Protein AF-A0A6L2R5M8-F1 (afdb_monomer_lite)

Radius of gyration: 36.38 Å; chains: 1; bounding box: 89×60×98 Å

pLDDT: mean 78.26, std 19.09, range [29.98, 96.25]

Organism: NCBI:txid2696086

Foldseek 3Di:
DVVVLVVLVVVCVVPVLDPSLQVNLVVCVVVVVLVVSLVSLVSNCVNVVPPVVSLVVSLVSCVVVVVVVVSVVSVVVVVVVCLVPLVVLQVVLVVCVVVVPDPVSSVVSNVSSCCSVPVPDDPVVVVVVVVVVVVVVVVVVVVVVVVVPPPDDDDDDDDDDDDDDDDDDPPCPPPQDLVNLVVCVVVVVLVVSLVSLVVVLVPDPDPVVNVVSVVVNVVSVVVVVPDDPDDDDDDDDDDDDDPPVVVVVVVVVVVVVVVVVVVVVD

Sequence (266 aa):
MTEKIEWYKEVLELEPNSKIFFPLARLLSEVQRIDEALDILEQGLERHPEFLEARLFFIELLYKTERRTVCTAQIAKLSKMFAAYAGFWQAWGASLNIAGDAPDTAFALRFLSAWFTNSTISIHDVLDRGLASLLDEKQAQNSQQSVVKHSDMPPFAEPMSNPTESEPVEEQFSLRTRSMADVLAEQGDIQGALDIYHELLAGASNFGESEDLQHRITTLSVLLANAPAADLSESLTAQPESSSGKDKLISMLEALAERVEARAQS

Secondary structure (DSSP, 8-state):
-HHHHHHHHHHHHH-TT-TTHHHHHHHHHHTT-HHHHHHHHHHHHHH-TT-HHHHHHHHHHHHHTT-HHHHHHHHHHHHHHHHHTHHHHHHHHHHHHHHTS-HHHHHHHHHHHHHHH-TT--HHHHHHHHHHHHHHHHHHHHHHHHHTT----------------------------HHHHHHHHHTT-HHHHHHHHHHHHHT--SHHHHHHHHHHHHHHHHHHHTS-----------------HHHHHHHHHHHHHHHHHHHH--

Structure (mmCIF, N/CA/C/O backbone):
data_AF-A0A6L2R5M8-F1
#
_entry.id   AF-A0A6L2R5M8-F1
#
loop_
_atom_site.group_PDB
_atom_site.id
_atom_site.type_symbol
_atom_site.label_atom_id
_atom_site.label_alt_id
_atom_site.label_comp_id
_atom_site.label_asym_id
_atom_site.label_entity_id
_atom_site.label_seq_id
_atom_site.pdbx_PDB_ins_code
_atom_site.Cartn_x
_atom_site.Cartn_y
_atom_site.Cartn_z
_atom_site.occupancy
_atom_site.B_iso_or_equiv
_atom_site.auth_seq_id
_atom_site.auth_comp_id
_atom_site.auth_asym_id
_atom_site.auth_atom_id
_atom_site.pdbx_PDB_model_num
ATOM 1 N N . MET A 1 1 ? -8.244 10.880 30.576 1.00 67.44 1 MET A N 1
ATOM 2 C CA . MET A 1 1 ? -8.082 10.014 29.381 1.00 67.44 1 MET A CA 1
ATOM 3 C C . MET A 1 1 ? -9.219 9.007 29.276 1.00 67.44 1 MET A C 1
ATOM 5 O O . MET A 1 1 ? -9.801 8.900 28.210 1.00 67.44 1 MET A O 1
ATOM 9 N N . THR A 1 2 ? -9.596 8.351 30.373 1.00 79.00 2 THR A N 1
ATOM 10 C CA . THR A 1 2 ? -10.729 7.413 30.453 1.00 79.00 2 THR A CA 1
ATOM 11 C C . THR A 1 2 ? -12.089 8.036 30.124 1.00 79.00 2 THR A C 1
ATOM 13 O O . THR A 1 2 ? -12.809 7.472 29.316 1.00 79.00 2 THR A O 1
ATOM 16 N N . GLU A 1 3 ? -12.405 9.234 30.628 1.00 84.25 3 GLU A N 1
ATOM 17 C CA . GLU A 1 3 ? -13.673 9.924 30.298 1.00 84.25 3 GLU A CA 1
ATOM 18 C C . GLU A 1 3 ? -13.849 10.178 28.793 1.00 84.25 3 GLU A C 1
ATOM 20 O O . GLU A 1 3 ? -14.947 10.060 28.264 1.00 84.25 3 GLU A O 1
ATOM 25 N N . LYS A 1 4 ? -12.755 10.475 28.074 1.00 89.25 4 LYS A N 1
ATOM 26 C CA . LYS A 1 4 ? -12.797 10.654 26.616 1.00 89.25 4 LYS A CA 1
ATOM 27 C C . LYS A 1 4 ? -13.072 9.338 25.891 1.00 89.25 4 LYS A C 1
ATOM 29 O O . LYS A 1 4 ? -13.764 9.352 24.885 1.00 89.25 4 LYS A O 1
ATOM 34 N N . ILE A 1 5 ? -12.523 8.225 26.384 1.00 89.56 5 ILE A N 1
ATOM 35 C CA . ILE A 1 5 ? -12.755 6.892 25.811 1.00 89.56 5 ILE A CA 1
ATOM 36 C C . ILE A 1 5 ? -14.228 6.514 25.960 1.00 89.56 5 ILE A C 1
ATOM 38 O O . ILE A 1 5 ? -14.831 6.102 24.977 1.00 89.56 5 ILE A O 1
ATOM 42 N N . GLU A 1 6 ? -14.807 6.701 27.147 1.00 90.31 6 GLU A N 1
ATOM 43 C CA . GLU A 1 6 ? -16.226 6.402 27.383 1.00 90.31 6 GLU A CA 1
ATOM 44 C C . GLU A 1 6 ? -17.138 7.306 26.548 1.00 90.31 6 GLU A C 1
ATOM 46 O O . GLU A 1 6 ? -18.018 6.801 25.861 1.00 90.31 6 GLU A O 1
ATOM 51 N N . TRP A 1 7 ? -16.848 8.610 26.472 1.00 91.44 7 TRP A N 1
ATOM 52 C CA . TRP A 1 7 ? -17.583 9.517 25.585 1.00 91.44 7 TRP A CA 1
ATOM 53 C C . TRP A 1 7 ? -17.549 9.053 24.122 1.00 91.44 7 TRP A C 1
ATOM 55 O O . TRP A 1 7 ? -18.576 9.002 23.454 1.00 91.44 7 TRP A O 1
ATOM 65 N N . TYR A 1 8 ? -16.375 8.668 23.614 1.00 90.44 8 TYR A N 1
ATOM 66 C CA . TYR A 1 8 ? -16.253 8.163 22.248 1.00 90.44 8 TYR A CA 1
ATOM 67 C C . TYR A 1 8 ? -16.968 6.822 22.036 1.00 90.44 8 TYR A C 1
ATOM 69 O O . TYR A 1 8 ? -17.482 6.597 20.942 1.00 90.44 8 TYR A O 1
ATOM 77 N N . LYS A 1 9 ? -17.007 5.942 23.046 1.00 89.50 9 LYS A N 1
ATOM 78 C CA . LYS A 1 9 ? -17.767 4.685 22.993 1.00 89.50 9 LYS A CA 1
ATOM 79 C C . LYS A 1 9 ? -19.266 4.960 22.909 1.00 89.50 9 LYS A C 1
ATOM 81 O O . LYS A 1 9 ? -19.898 4.467 21.983 1.00 89.50 9 LYS A O 1
ATOM 86 N N . GLU A 1 10 ? -19.801 5.812 23.783 1.00 90.44 10 GLU A N 1
ATOM 87 C CA . GLU A 1 10 ? -21.214 6.216 23.754 1.00 90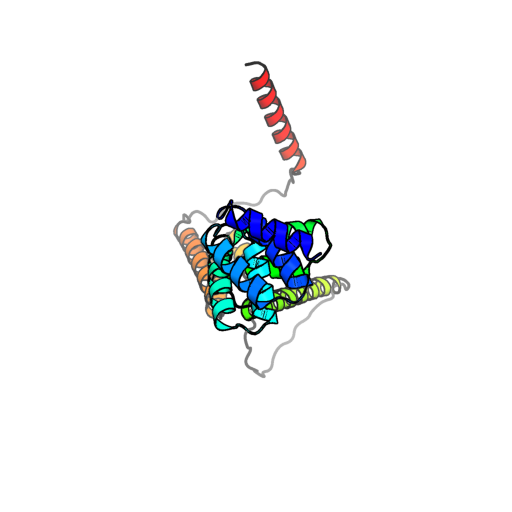.44 10 GLU A CA 1
ATOM 88 C C . GLU A 1 10 ? -21.591 6.851 22.410 1.00 90.44 10 GLU A C 1
ATOM 90 O O . GLU A 1 10 ? -22.606 6.507 21.807 1.00 90.44 10 GLU A O 1
ATOM 95 N N . VAL A 1 11 ? -20.747 7.744 21.887 1.00 89.88 11 VAL A N 1
ATOM 96 C CA . VAL A 1 11 ? -20.997 8.371 20.584 1.00 89.88 11 VAL A CA 1
ATOM 97 C C . VAL A 1 11 ? -20.959 7.346 19.450 1.00 89.88 11 VAL A C 1
ATOM 99 O O . VAL A 1 11 ? -21.765 7.438 18.529 1.00 89.88 11 VAL A O 1
ATO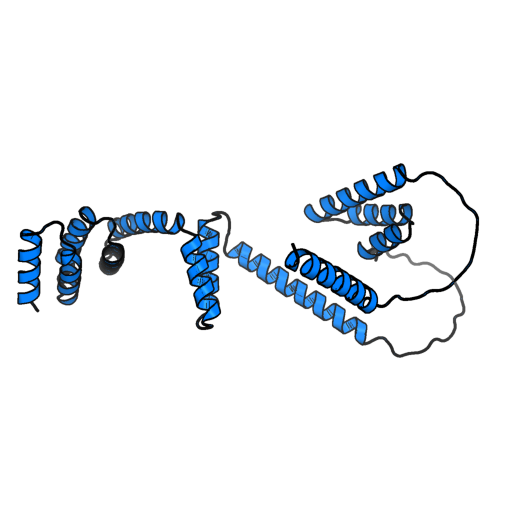M 102 N N . LEU A 1 12 ? -20.067 6.356 19.503 1.00 89.81 12 LEU A N 1
ATOM 103 C CA . LEU A 1 12 ? -20.009 5.299 18.492 1.00 89.81 12 LEU A CA 1
ATOM 104 C C . LEU A 1 12 ? -21.209 4.339 18.578 1.00 89.81 12 LEU A C 1
ATOM 106 O O . LEU A 1 12 ? -21.635 3.809 17.553 1.00 89.81 12 LEU A O 1
ATOM 110 N N . GLU A 1 13 ? -21.768 4.128 19.772 1.00 88.31 13 GLU A N 1
ATOM 111 C CA . GLU A 1 13 ? -23.019 3.383 19.958 1.00 88.31 13 GLU A CA 1
ATOM 112 C C . GLU A 1 13 ? -24.221 4.134 19.371 1.00 88.31 13 GLU A C 1
ATOM 114 O O . GLU A 1 13 ? -25.076 3.522 18.726 1.00 88.31 13 GLU A O 1
ATOM 119 N N . LEU A 1 14 ? -24.266 5.458 19.547 1.00 89.00 14 LEU A N 1
ATOM 120 C CA . LEU A 1 14 ? -25.306 6.316 18.973 1.00 89.00 14 LEU A CA 1
ATOM 121 C C . LEU A 1 14 ? -25.166 6.460 17.452 1.00 89.00 14 LEU A C 1
ATOM 123 O O . LEU A 1 14 ? -26.166 6.440 16.733 1.00 89.00 14 LEU A O 1
ATOM 127 N N . GLU A 1 15 ? -23.934 6.572 16.952 1.00 89.44 15 GLU A N 1
ATOM 128 C CA . GLU A 1 15 ? -23.620 6.720 15.530 1.00 89.44 15 GLU A CA 1
ATOM 129 C C . GLU A 1 15 ? -22.623 5.651 15.040 1.00 89.44 15 GLU A C 1
ATOM 131 O O . GLU A 1 15 ? -21.433 5.923 14.842 1.00 89.44 15 GLU A O 1
ATOM 136 N N . PRO A 1 16 ? -23.114 4.435 14.733 1.00 84.12 16 PRO A N 1
ATOM 137 C CA . PRO A 1 16 ? -22.290 3.309 14.291 1.00 84.12 16 PRO A CA 1
ATOM 138 C C . PRO A 1 16 ? -21.468 3.574 13.018 1.00 84.12 16 PRO A C 1
ATOM 140 O O . PRO A 1 16 ? -20.401 2.989 12.837 1.00 84.12 16 PRO A O 1
ATOM 143 N N . ASN A 1 17 ? -21.958 4.444 12.133 1.00 86.25 17 ASN A N 1
ATOM 144 C CA . ASN A 1 17 ? -21.331 4.790 10.850 1.00 86.25 17 ASN A CA 1
ATOM 145 C C . ASN A 1 17 ? -20.448 6.046 10.945 1.00 86.25 17 ASN A C 1
ATOM 147 O O . ASN A 1 17 ? -20.215 6.731 9.947 1.00 86.25 17 ASN A O 1
ATOM 151 N N . SER A 1 18 ? -20.028 6.416 12.153 1.00 89.31 18 SER A N 1
ATOM 152 C CA . SER A 1 18 ? -19.152 7.558 12.361 1.00 89.31 18 SER A CA 1
ATOM 153 C C . SER A 1 18 ? -17.683 7.142 12.312 1.00 89.31 18 SER A C 1
ATOM 155 O O . SER A 1 18 ? -17.282 6.110 12.849 1.00 89.31 18 SER A O 1
ATOM 157 N N . LYS A 1 19 ? -16.827 8.004 11.748 1.00 91.44 19 LYS A N 1
ATOM 158 C CA . LYS A 1 19 ? -15.360 7.808 11.685 1.00 91.44 19 LYS A CA 1
ATOM 159 C C . LYS A 1 19 ? -14.659 7.957 13.044 1.00 91.44 19 LYS A C 1
ATOM 161 O O . LYS A 1 19 ? -13.435 7.879 13.132 1.00 91.44 19 LYS A O 1
ATOM 166 N N . ILE A 1 20 ? -15.439 8.157 14.104 1.00 92.00 20 ILE A N 1
ATOM 167 C CA . ILE A 1 20 ? -15.005 8.332 15.492 1.00 92.00 20 ILE A CA 1
ATOM 168 C C . ILE A 1 20 ? -14.329 7.073 16.066 1.00 92.00 20 ILE A C 1
ATOM 170 O O . ILE A 1 20 ? -13.508 7.181 16.980 1.00 92.00 20 ILE A O 1
ATOM 174 N N . PHE A 1 21 ? -14.574 5.898 15.475 1.00 94.00 21 PHE A N 1
ATOM 175 C CA . PHE A 1 21 ? -13.895 4.658 15.858 1.00 94.00 21 PHE A CA 1
ATOM 176 C C . PHE A 1 21 ? -12.360 4.766 15.777 1.00 94.00 21 PHE A C 1
ATOM 178 O O . PHE A 1 21 ? -11.661 4.153 16.581 1.00 94.00 21 PHE A O 1
ATOM 185 N N . PHE A 1 22 ? -11.814 5.563 14.848 1.00 95.31 22 PHE A N 1
ATOM 186 C CA . PHE A 1 22 ? -10.366 5.691 14.675 1.00 95.31 22 PHE A CA 1
ATOM 187 C C . PHE A 1 22 ? -9.695 6.496 15.807 1.00 95.31 22 PHE A C 1
ATOM 189 O O . PHE A 1 22 ? -8.769 5.970 16.431 1.00 95.31 22 PHE A O 1
ATOM 196 N N . PRO A 1 23 ? -10.160 7.716 16.159 1.00 94.00 23 PRO A N 1
ATOM 197 C CA . PRO A 1 23 ? -9.715 8.400 17.374 1.00 94.00 23 PRO A CA 1
ATOM 198 C C . PRO A 1 23 ? -9.866 7.555 18.647 1.00 94.00 23 PRO A C 1
ATOM 200 O O . PRO A 1 23 ? -8.961 7.548 19.484 1.00 94.00 23 PRO A O 1
ATOM 203 N N . LEU A 1 24 ? -10.972 6.813 18.777 1.00 93.12 24 LEU A N 1
ATOM 204 C CA . LEU A 1 24 ? -11.202 5.902 19.900 1.00 93.12 24 LEU A CA 1
ATOM 205 C C . LEU A 1 24 ? -10.141 4.794 19.957 1.00 93.12 24 LEU A C 1
ATOM 207 O O . LEU A 1 24 ? -9.534 4.578 21.004 1.00 93.12 24 LEU A O 1
ATOM 211 N N . ALA A 1 25 ? -9.869 4.132 18.833 1.00 94.75 25 ALA A N 1
ATOM 212 C CA . ALA A 1 25 ? -8.864 3.078 18.754 1.00 94.75 25 ALA A CA 1
ATOM 213 C C . ALA A 1 25 ? -7.448 3.580 19.071 1.00 94.75 25 ALA A C 1
ATOM 215 O O . ALA A 1 25 ? -6.688 2.885 19.746 1.00 94.75 25 ALA A O 1
ATOM 216 N N . ARG A 1 26 ? -7.095 4.803 18.648 1.00 94.81 26 ARG A N 1
ATOM 217 C CA . ARG A 1 26 ? -5.810 5.427 19.014 1.00 94.81 26 ARG A CA 1
ATOM 218 C C . ARG A 1 26 ? -5.689 5.620 20.524 1.00 94.81 26 ARG A C 1
ATOM 220 O O . ARG A 1 26 ? -4.682 5.222 21.102 1.00 94.81 26 ARG A O 1
ATOM 227 N N . LEU A 1 27 ? -6.729 6.151 21.166 1.00 94.12 27 LEU A N 1
ATOM 228 C CA . LEU A 1 27 ? -6.755 6.317 22.623 1.00 94.12 27 LEU A CA 1
ATOM 229 C C . LEU A 1 27 ? -6.699 4.974 23.362 1.00 94.12 27 LEU A C 1
ATOM 231 O O . LEU A 1 27 ? -5.979 4.847 24.350 1.00 94.12 27 LEU A O 1
ATOM 235 N N . LEU A 1 28 ? -7.422 3.956 22.886 1.00 93.12 28 LEU A N 1
ATOM 236 C CA . LEU A 1 28 ? -7.366 2.608 23.461 1.00 93.12 28 LEU A CA 1
ATOM 237 C C . LEU A 1 28 ? -5.960 2.001 23.337 1.00 93.12 28 LEU A C 1
ATOM 239 O O . LEU A 1 28 ? -5.462 1.416 24.301 1.00 93.12 28 LEU A O 1
ATOM 243 N N . SER A 1 29 ? -5.289 2.211 22.200 1.00 92.44 29 SER A N 1
ATOM 244 C CA . SER A 1 29 ? -3.904 1.780 21.994 1.00 92.44 29 SER A CA 1
ATOM 245 C C . SER A 1 29 ? -2.920 2.487 22.932 1.00 92.44 29 SER A C 1
ATOM 247 O O . SER A 1 29 ? -2.000 1.840 23.429 1.00 92.44 29 SER A O 1
ATOM 249 N N . GLU A 1 30 ? -3.096 3.785 23.195 1.00 92.75 30 GLU A N 1
ATOM 250 C CA . GLU A 1 30 ? -2.260 4.544 24.143 1.00 92.75 30 GLU A CA 1
ATOM 251 C C . GLU A 1 30 ? -2.403 4.024 25.580 1.00 92.75 30 GLU A C 1
ATOM 253 O O . GLU A 1 30 ? -1.425 3.959 26.324 1.00 92.75 30 GLU A O 1
ATOM 258 N N . VAL A 1 31 ? -3.608 3.589 25.957 1.00 94.00 31 VAL A N 1
ATOM 259 C CA . VAL A 1 31 ? -3.909 2.998 27.275 1.00 94.00 31 VAL A CA 1
ATOM 260 C C . VAL A 1 31 ? -3.543 1.499 27.333 1.00 94.00 31 VAL A C 1
ATOM 262 O O . VAL A 1 31 ? -3.848 0.818 28.306 1.00 94.00 31 VAL A O 1
ATOM 265 N N . GLN A 1 32 ? -2.870 0.967 26.307 1.00 90.25 32 GLN A N 1
ATOM 266 C CA . GLN A 1 32 ? -2.513 -0.453 26.157 1.00 90.25 32 GLN A CA 1
ATOM 267 C C . GLN A 1 32 ? -3.702 -1.433 26.158 1.00 90.25 32 GLN A C 1
ATOM 269 O O . GLN A 1 32 ? -3.522 -2.638 26.335 1.00 90.25 32 GLN A O 1
ATOM 274 N N . ARG A 1 33 ? -4.922 -0.958 25.885 1.00 93.50 33 ARG A N 1
ATOM 275 C CA . ARG A 1 33 ? -6.111 -1.805 25.679 1.00 93.50 33 ARG A CA 1
ATOM 276 C C . ARG A 1 33 ? -6.159 -2.269 24.224 1.00 93.50 33 ARG A C 1
ATOM 278 O O . ARG A 1 33 ? -7.019 -1.854 23.452 1.00 93.50 33 ARG A O 1
ATOM 285 N N . ILE A 1 34 ? -5.172 -3.078 23.840 1.00 93.62 34 ILE A N 1
ATOM 286 C CA . ILE A 1 34 ? -4.897 -3.371 22.430 1.00 93.62 34 ILE A CA 1
ATOM 287 C C . ILE A 1 34 ? -5.985 -4.229 21.781 1.00 93.62 34 ILE A C 1
ATOM 289 O O . ILE A 1 34 ? -6.409 -3.907 20.676 1.00 93.62 34 ILE A O 1
ATOM 293 N N . ASP A 1 35 ? -6.465 -5.277 22.454 1.00 93.44 35 ASP A N 1
ATOM 294 C CA . ASP A 1 35 ? -7.505 -6.147 21.890 1.00 93.44 35 ASP A CA 1
ATOM 295 C C . ASP A 1 35 ? -8.808 -5.369 21.629 1.00 93.44 35 ASP A C 1
ATOM 297 O O . ASP A 1 35 ? -9.359 -5.443 20.538 1.00 93.44 35 ASP A O 1
ATOM 301 N N . GLU A 1 36 ? -9.227 -4.502 22.558 1.00 94.12 36 GLU A N 1
ATOM 302 C CA . GLU A 1 36 ? -10.390 -3.628 22.337 1.00 94.12 36 GLU A CA 1
ATOM 303 C C . GLU A 1 36 ? -10.173 -2.644 21.182 1.00 94.12 36 GLU A C 1
ATOM 305 O O . GLU A 1 36 ? -11.095 -2.369 20.417 1.00 94.12 36 GLU A O 1
ATOM 310 N N . ALA A 1 37 ? -8.963 -2.095 21.041 1.00 95.19 37 ALA A N 1
ATOM 311 C CA . ALA A 1 37 ? -8.645 -1.222 19.917 1.00 95.19 37 ALA A CA 1
ATOM 312 C C . ALA A 1 37 ? -8.755 -1.971 18.579 1.00 95.19 37 ALA A C 1
ATOM 314 O O . ALA A 1 37 ? -9.262 -1.405 17.610 1.00 95.19 37 ALA A O 1
ATOM 315 N N . LEU A 1 38 ? -8.307 -3.231 18.529 1.00 95.06 38 LEU A N 1
ATOM 316 C CA . LEU A 1 38 ? -8.417 -4.084 17.347 1.00 95.06 38 LEU A CA 1
ATOM 317 C C . LEU A 1 38 ? -9.880 -4.379 17.000 1.00 95.06 38 LEU A C 1
ATOM 319 O O . LEU A 1 38 ? -10.248 -4.203 15.841 1.00 95.06 38 LEU A O 1
ATOM 323 N N . ASP A 1 39 ? -10.710 -4.731 17.984 1.00 94.50 39 ASP A N 1
ATOM 324 C CA . ASP A 1 39 ? -12.135 -5.020 17.768 1.00 94.50 39 ASP A CA 1
ATOM 325 C C . ASP A 1 39 ? -12.885 -3.790 17.226 1.00 94.50 39 ASP A C 1
ATOM 327 O O . ASP A 1 39 ? -13.651 -3.880 16.264 1.00 94.50 39 ASP A O 1
ATOM 331 N N . ILE A 1 40 ? -12.625 -2.609 17.802 1.00 94.44 40 ILE A N 1
ATOM 332 C CA . ILE A 1 40 ? -13.218 -1.343 17.346 1.00 94.44 40 ILE A CA 1
ATOM 333 C C . ILE A 1 40 ? -12.751 -0.986 15.928 1.00 94.44 40 ILE A C 1
ATOM 335 O O . ILE A 1 40 ? -13.551 -0.514 15.116 1.00 94.44 40 ILE A O 1
ATOM 339 N N . LEU A 1 41 ? -11.471 -1.206 15.608 1.00 94.81 41 LEU A N 1
ATOM 340 C CA . LEU A 1 41 ? -10.939 -0.971 14.262 1.00 94.81 41 LEU A CA 1
ATOM 341 C C . LEU A 1 41 ? -11.533 -1.932 13.240 1.00 94.81 41 LEU A C 1
ATOM 343 O O . LEU A 1 41 ? -11.859 -1.493 12.140 1.00 94.81 41 LEU A O 1
ATOM 347 N N . GLU A 1 42 ? -11.684 -3.209 13.584 1.00 94.38 42 GLU A N 1
ATOM 348 C CA . GLU A 1 42 ? -12.279 -4.206 12.699 1.00 94.38 42 GLU A CA 1
ATOM 349 C C . GLU A 1 42 ? -13.721 -3.824 12.350 1.00 94.38 42 GLU A C 1
ATOM 351 O O . GLU A 1 42 ? -14.030 -3.630 11.172 1.00 94.38 42 GLU A O 1
ATOM 356 N N . GLN A 1 43 ? -14.561 -3.570 13.358 1.00 93.06 43 GLN A N 1
ATOM 357 C CA . GLN A 1 43 ? -15.956 -3.155 13.157 1.00 93.06 43 GLN A CA 1
ATOM 358 C C . GLN A 1 43 ? -16.072 -1.818 12.408 1.00 93.06 43 GLN A C 1
ATOM 360 O O . GLN A 1 43 ? -16.922 -1.647 11.530 1.00 93.06 43 GLN A O 1
ATOM 365 N N . GLY A 1 44 ? -15.212 -0.851 12.733 1.00 93.75 44 GLY A N 1
ATOM 366 C CA . GLY A 1 44 ? -15.191 0.442 12.055 1.00 93.75 44 GLY A CA 1
ATOM 367 C C . GLY A 1 44 ? -14.786 0.334 10.584 1.00 93.75 44 GLY A C 1
ATOM 368 O O . GLY A 1 44 ? -15.379 0.993 9.730 1.00 93.75 44 GLY A O 1
ATOM 369 N N . LEU A 1 45 ? -13.821 -0.532 10.263 1.00 93.56 45 LEU A N 1
ATOM 370 C CA . LEU A 1 45 ? -13.351 -0.772 8.894 1.00 93.56 45 LEU A CA 1
ATOM 371 C C . LEU A 1 45 ? -14.304 -1.639 8.063 1.00 93.56 45 LEU A C 1
ATOM 373 O O . LEU A 1 45 ? -14.245 -1.566 6.833 1.00 93.56 45 LEU A O 1
ATOM 377 N N . GLU A 1 46 ? -15.172 -2.435 8.691 1.00 92.56 46 GLU A N 1
ATOM 378 C CA . GLU A 1 46 ? -16.289 -3.097 8.003 1.00 92.56 46 GLU A CA 1
ATOM 379 C C . GLU A 1 46 ? -17.302 -2.078 7.472 1.00 92.56 46 GLU A C 1
ATOM 381 O O . GLU A 1 46 ? -17.794 -2.220 6.352 1.00 92.56 46 GLU A O 1
ATOM 386 N N . ARG A 1 47 ? -17.573 -1.021 8.247 1.00 92.12 47 ARG A N 1
ATOM 387 C CA . ARG A 1 47 ? -18.500 0.060 7.870 1.00 92.12 47 ARG A CA 1
ATOM 388 C C . ARG A 1 47 ? -17.852 1.105 6.963 1.00 92.12 47 ARG A C 1
ATOM 390 O O . ARG A 1 47 ? -18.522 1.640 6.083 1.00 92.12 47 ARG A O 1
ATOM 397 N N . HIS A 1 48 ? -16.556 1.362 7.149 1.00 91.81 48 HIS A N 1
ATOM 398 C CA . HIS A 1 48 ? -15.766 2.335 6.385 1.00 91.81 48 HIS A CA 1
ATOM 399 C C . HIS A 1 48 ? -14.555 1.686 5.703 1.00 91.81 48 HIS A C 1
ATOM 401 O O . HIS A 1 48 ? -13.401 1.948 6.076 1.00 91.81 48 HIS A O 1
ATOM 407 N N . PRO A 1 49 ? -14.772 0.842 4.680 1.00 90.06 49 PRO A N 1
ATOM 408 C CA . PRO A 1 49 ? -13.687 0.161 3.988 1.00 90.06 49 PRO A CA 1
ATOM 409 C C . PRO A 1 49 ? -12.757 1.116 3.223 1.00 90.06 49 PRO A C 1
ATOM 411 O O . PRO A 1 49 ? -11.643 0.720 2.877 1.00 90.06 49 PRO A O 1
ATOM 414 N N . GLU A 1 50 ? -13.164 2.353 2.960 1.00 90.50 50 GLU A N 1
ATOM 415 C CA . GLU A 1 50 ? -12.366 3.392 2.308 1.00 90.50 50 GLU A CA 1
ATOM 416 C C . GLU A 1 50 ? -11.399 4.123 3.254 1.00 90.50 50 GLU A C 1
ATOM 418 O O . GLU A 1 50 ? -10.522 4.854 2.789 1.00 90.50 50 GLU A O 1
ATOM 423 N N . PHE A 1 51 ? -11.522 3.942 4.575 1.00 94.31 51 PHE A N 1
ATOM 424 C CA . PHE A 1 51 ? -10.716 4.685 5.544 1.00 94.31 51 PHE A CA 1
ATOM 425 C C . PHE A 1 51 ? -9.279 4.138 5.633 1.00 94.31 51 PHE A C 1
ATOM 427 O O . PHE A 1 51 ? -8.936 3.320 6.489 1.00 94.31 51 PHE A O 1
ATOM 434 N N . LEU A 1 52 ? -8.420 4.613 4.726 1.00 92.44 52 LEU A N 1
ATOM 435 C CA . LEU A 1 52 ? -7.052 4.120 4.558 1.00 92.44 52 LEU A CA 1
ATOM 436 C C . LEU A 1 52 ? -6.174 4.313 5.801 1.00 92.44 52 LEU A C 1
ATOM 438 O O . LEU A 1 52 ? -5.484 3.377 6.192 1.00 92.44 52 LEU A O 1
ATOM 442 N N . GLU A 1 53 ? -6.216 5.488 6.435 1.00 94.50 53 GLU A N 1
ATOM 443 C CA . GLU A 1 53 ? -5.409 5.782 7.630 1.00 94.50 53 GLU A CA 1
ATOM 444 C C . GLU A 1 53 ? -5.728 4.811 8.778 1.00 94.50 53 GLU A C 1
ATOM 446 O O . GLU A 1 53 ? -4.823 4.208 9.354 1.00 94.50 53 GLU A O 1
ATOM 451 N N . ALA A 1 54 ? -7.017 4.568 9.034 1.00 95.38 54 ALA A N 1
ATOM 452 C CA . ALA A 1 54 ? -7.456 3.596 10.029 1.00 95.38 54 ALA A CA 1
ATOM 453 C C . ALA A 1 54 ? -7.008 2.168 9.680 1.00 95.38 54 ALA A C 1
ATOM 455 O O . ALA A 1 54 ? -6.598 1.418 10.565 1.00 95.38 54 ALA A O 1
ATOM 456 N N . ARG A 1 55 ? -7.020 1.791 8.393 1.00 95.44 55 ARG A N 1
ATOM 457 C CA . ARG A 1 55 ? -6.533 0.473 7.954 1.00 95.44 55 ARG A CA 1
ATOM 458 C C . ARG A 1 55 ? -5.024 0.318 8.135 1.00 95.44 55 ARG A C 1
ATOM 460 O O . ARG A 1 55 ? -4.585 -0.750 8.556 1.00 95.44 55 ARG A O 1
ATOM 467 N N . LEU A 1 56 ? -4.235 1.347 7.825 1.00 95.88 56 LEU A N 1
ATOM 468 C CA . LEU A 1 56 ? -2.784 1.329 8.040 1.00 95.88 56 LEU A CA 1
ATOM 469 C C . LEU A 1 56 ? -2.458 1.180 9.529 1.00 95.88 56 LEU A C 1
ATOM 471 O O . LEU A 1 56 ? -1.651 0.327 9.893 1.00 95.88 56 LEU A O 1
ATOM 475 N N . PHE A 1 57 ? -3.156 1.929 10.384 1.00 96.19 57 PHE A N 1
ATOM 476 C CA . PHE A 1 57 ? -3.015 1.807 11.833 1.00 96.19 57 PHE A CA 1
ATOM 477 C C . PHE A 1 57 ? -3.426 0.419 12.351 1.00 96.19 57 PHE A C 1
ATOM 479 O O . PHE A 1 57 ? -2.729 -0.167 13.176 1.00 96.19 57 PHE A O 1
ATOM 486 N N . PHE A 1 58 ? -4.513 -0.155 11.824 1.00 96.25 58 PHE A N 1
ATOM 487 C CA . PHE A 1 58 ? -4.935 -1.517 12.159 1.00 96.25 58 PHE A CA 1
ATOM 488 C C . PHE A 1 58 ? -3.864 -2.559 11.808 1.00 96.25 58 PHE A C 1
ATOM 490 O O . PHE A 1 58 ? -3.551 -3.419 12.627 1.00 96.25 58 PHE A O 1
ATOM 497 N N . ILE A 1 59 ? -3.243 -2.453 10.629 1.00 95.69 59 ILE A N 1
ATOM 498 C CA . ILE A 1 59 ? -2.138 -3.336 10.219 1.00 95.69 59 ILE A CA 1
ATOM 499 C C . ILE A 1 59 ? -0.928 -3.179 11.144 1.00 95.69 59 ILE A C 1
ATOM 501 O O . ILE A 1 59 ? -0.348 -4.184 11.557 1.00 95.69 59 ILE A O 1
ATOM 505 N N . GLU A 1 60 ? -0.561 -1.946 11.498 1.00 95.38 60 GLU A N 1
ATOM 506 C CA . GLU A 1 60 ? 0.542 -1.679 12.427 1.00 95.38 60 GLU A CA 1
ATOM 507 C C . GLU A 1 60 ? 0.303 -2.357 13.785 1.00 95.38 60 GLU A C 1
ATOM 509 O O . GLU A 1 60 ? 1.197 -3.009 14.334 1.00 95.38 60 GLU A O 1
ATOM 514 N N . LEU A 1 61 ? -0.924 -2.257 14.302 1.00 95.19 61 LEU A N 1
ATOM 515 C CA . LEU A 1 61 ? -1.306 -2.849 15.579 1.00 95.19 61 LEU A CA 1
ATOM 516 C C . LEU A 1 61 ? -1.323 -4.384 15.525 1.00 95.19 61 LEU A C 1
ATOM 518 O O . LEU A 1 61 ? -0.806 -5.044 16.430 1.00 95.19 61 LEU A O 1
ATOM 522 N N . LEU A 1 62 ? -1.846 -4.963 14.440 1.00 95.12 62 LEU A N 1
ATOM 523 C CA . LEU A 1 62 ? -1.830 -6.411 14.200 1.00 95.12 62 LEU A CA 1
ATOM 524 C C . LEU A 1 62 ? -0.406 -6.966 14.069 1.00 95.12 62 LEU A C 1
ATOM 526 O O . LEU A 1 62 ? -0.129 -8.072 14.532 1.00 95.12 62 LEU A O 1
ATOM 530 N N . TYR A 1 63 ? 0.502 -6.212 13.444 1.00 94.81 63 TYR A N 1
ATOM 531 C CA . TYR A 1 63 ? 1.907 -6.597 13.326 1.00 94.81 63 TYR A CA 1
ATOM 532 C C . TYR A 1 63 ? 2.599 -6.605 14.695 1.00 94.81 63 TYR A C 1
ATOM 534 O O . TYR A 1 63 ? 3.242 -7.592 15.049 1.00 94.81 63 TYR A O 1
ATOM 542 N N . LYS A 1 64 ? 2.401 -5.549 15.497 1.00 93.00 64 LYS A N 1
ATOM 543 C CA . LYS A 1 64 ? 2.956 -5.435 16.858 1.00 93.00 64 LYS A CA 1
ATOM 544 C C . LYS A 1 64 ? 2.444 -6.513 17.818 1.00 93.00 64 LYS A C 1
ATOM 546 O O . LYS A 1 64 ? 3.173 -6.916 18.715 1.00 93.00 64 LYS A O 1
ATOM 551 N N . THR A 1 65 ? 1.210 -6.977 17.631 1.00 93.19 65 THR A N 1
ATOM 552 C CA . THR A 1 65 ? 0.576 -8.034 18.445 1.00 93.19 65 THR A CA 1
ATOM 553 C C . THR A 1 65 ? 0.768 -9.445 17.887 1.00 93.19 65 THR A C 1
ATOM 555 O O . THR A 1 65 ? 0.170 -10.394 18.388 1.00 93.19 65 THR A O 1
ATOM 558 N N . GLU A 1 66 ? 1.578 -9.598 16.836 1.00 92.56 66 GLU A N 1
ATOM 559 C CA . GLU A 1 66 ? 1.869 -10.872 16.168 1.00 92.56 66 GLU A CA 1
ATOM 560 C C . GLU A 1 66 ? 0.635 -11.626 15.628 1.00 92.56 66 GLU A C 1
ATOM 562 O O . GLU A 1 66 ? 0.684 -12.834 15.369 1.00 92.56 66 GLU A O 1
ATOM 567 N N . ARG A 1 67 ? -0.474 -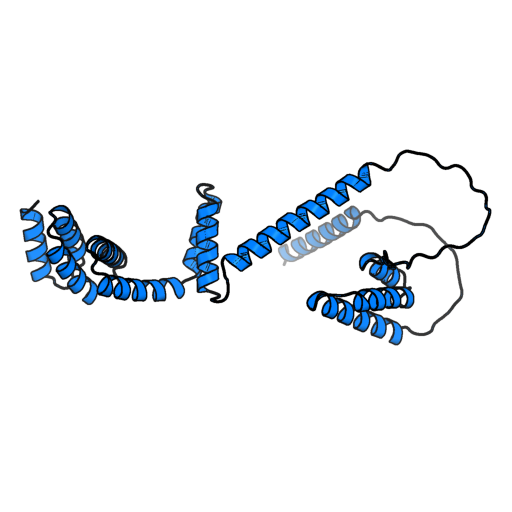10.926 15.351 1.00 92.69 67 ARG A N 1
ATOM 568 C CA . ARG A 1 67 ? -1.687 -11.493 14.728 1.00 92.69 67 ARG A CA 1
ATOM 569 C C . ARG A 1 67 ? -1.492 -11.667 13.212 1.00 92.69 67 ARG A C 1
ATOM 571 O O . ARG A 1 67 ? -2.155 -11.036 12.386 1.00 92.69 67 ARG A O 1
ATOM 578 N N . ARG A 1 68 ? -0.544 -12.536 12.834 1.00 93.31 68 ARG A N 1
ATOM 579 C CA . ARG A 1 68 ? -0.005 -12.681 11.464 1.00 93.31 68 ARG A CA 1
ATOM 580 C C . ARG A 1 68 ? -1.059 -12.978 10.399 1.00 93.31 68 ARG A C 1
ATOM 582 O O . ARG A 1 68 ? -0.971 -12.438 9.300 1.00 93.31 68 ARG A O 1
ATOM 589 N N . THR A 1 69 ? -2.041 -13.824 10.699 1.00 92.31 69 THR A N 1
ATOM 590 C CA . THR A 1 69 ? -3.060 -14.257 9.727 1.00 92.31 69 THR A CA 1
ATOM 591 C C . THR A 1 69 ? -3.941 -13.091 9.283 1.00 92.31 69 THR A C 1
ATOM 593 O O . THR A 1 69 ? -4.039 -12.804 8.089 1.00 92.31 69 THR A O 1
ATOM 596 N N . VAL A 1 70 ? -4.511 -12.366 10.247 1.00 92.81 70 VAL A N 1
ATOM 597 C CA . VAL A 1 70 ? -5.353 -11.188 10.001 1.00 92.81 70 VAL A CA 1
ATOM 598 C C . VAL A 1 70 ? -4.527 -10.067 9.372 1.00 92.81 70 VAL A C 1
ATOM 600 O O . VAL A 1 70 ? -4.963 -9.462 8.393 1.00 92.81 70 VAL A O 1
ATOM 603 N N . CYS A 1 71 ? -3.301 -9.845 9.860 1.00 94.00 71 CYS A N 1
ATOM 604 C CA . CYS A 1 71 ? -2.376 -8.861 9.296 1.00 94.00 71 CYS A CA 1
ATOM 605 C C . CYS A 1 71 ? -2.129 -9.112 7.801 1.00 94.00 71 CYS A C 1
ATOM 607 O O . CYS A 1 71 ? -2.319 -8.221 6.974 1.00 94.00 71 CYS A O 1
ATOM 609 N N . THR A 1 72 ? -1.813 -10.357 7.435 1.00 95.19 72 THR A N 1
ATOM 610 C CA . THR A 1 72 ? -1.567 -10.752 6.039 1.00 95.19 72 THR A CA 1
ATOM 611 C C . THR A 1 72 ? -2.800 -10.524 5.164 1.00 95.19 72 THR A C 1
ATOM 613 O O . THR A 1 72 ? -2.679 -10.014 4.051 1.00 95.19 72 THR A O 1
ATOM 616 N N . ALA A 1 73 ? -3.999 -10.833 5.666 1.00 93.25 73 ALA A N 1
ATOM 617 C CA . ALA A 1 73 ? -5.242 -10.598 4.934 1.00 93.25 73 ALA A CA 1
ATOM 618 C C . ALA A 1 73 ? -5.502 -9.101 4.679 1.00 93.25 73 ALA A C 1
ATOM 620 O O . ALA A 1 73 ? -5.928 -8.722 3.585 1.00 93.25 73 ALA A O 1
ATOM 621 N N . GLN A 1 74 ? -5.228 -8.236 5.661 1.00 92.94 74 GLN A N 1
ATOM 622 C CA . GLN A 1 74 ? -5.377 -6.785 5.500 1.00 92.94 74 GLN A CA 1
ATOM 623 C C . GLN A 1 74 ? -4.310 -6.201 4.561 1.00 92.94 74 GLN A C 1
ATOM 625 O O . GLN A 1 74 ? -4.638 -5.381 3.698 1.00 92.94 74 GLN A O 1
ATOM 630 N N . ILE A 1 75 ? -3.063 -6.676 4.653 1.00 94.50 75 ILE A N 1
ATOM 631 C CA . ILE A 1 75 ? -1.978 -6.302 3.733 1.00 94.50 75 ILE A CA 1
ATOM 632 C C . ILE A 1 75 ? -2.321 -6.708 2.300 1.00 94.50 75 ILE A C 1
ATOM 634 O O . ILE A 1 75 ? -2.136 -5.902 1.395 1.00 94.50 75 ILE A O 1
ATOM 638 N N . ALA A 1 76 ? -2.870 -7.902 2.068 1.00 9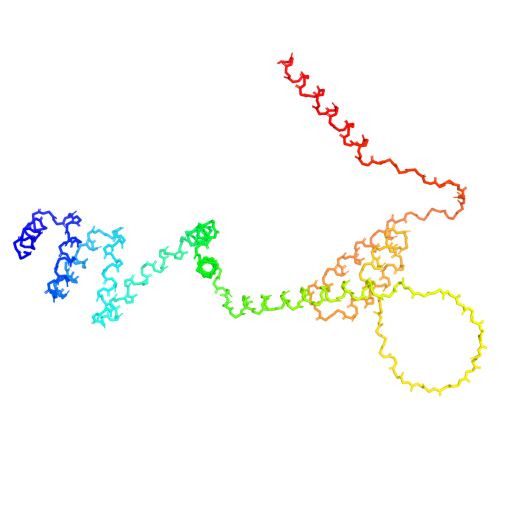3.62 76 ALA A N 1
ATOM 639 C CA . ALA A 1 76 ? -3.233 -8.358 0.725 1.00 93.62 76 ALA A CA 1
ATOM 640 C C . ALA A 1 76 ? -4.258 -7.430 0.045 1.00 93.62 76 ALA A C 1
ATOM 642 O O . ALA A 1 76 ? -4.129 -7.122 -1.143 1.00 93.62 76 ALA A O 1
ATOM 643 N N . LYS A 1 77 ? -5.243 -6.922 0.803 1.00 91.06 77 LYS A N 1
ATOM 644 C CA . LYS A 1 77 ? -6.220 -5.938 0.301 1.00 91.06 77 LYS A CA 1
ATOM 645 C C . LYS A 1 77 ? -5.533 -4.642 -0.140 1.00 91.06 77 LYS A C 1
ATOM 647 O O . LYS A 1 77 ? -5.815 -4.143 -1.229 1.00 91.06 77 LYS A O 1
ATOM 652 N N . LEU A 1 78 ? -4.623 -4.114 0.683 1.00 91.75 78 LEU A N 1
ATOM 653 C CA . LEU A 1 78 ? -3.869 -2.901 0.354 1.00 91.75 78 LEU A CA 1
ATOM 654 C C . LEU A 1 78 ? -2.876 -3.117 -0.782 1.00 91.75 78 LEU A C 1
ATOM 656 O O . LEU A 1 78 ? -2.791 -2.279 -1.667 1.00 91.75 78 LEU A O 1
ATOM 660 N N . SER A 1 79 ? -2.167 -4.243 -0.793 1.00 91.44 79 SER A N 1
ATOM 661 C CA . SER A 1 79 ? -1.208 -4.600 -1.837 1.00 91.44 79 SER A CA 1
ATOM 662 C C . SER A 1 79 ? -1.882 -4.634 -3.206 1.00 91.44 79 SER A C 1
ATOM 664 O O . SER A 1 79 ? -1.379 -4.021 -4.143 1.00 91.44 79 SER A O 1
ATOM 666 N N . LYS A 1 80 ? -3.077 -5.235 -3.308 1.00 91.12 80 LYS A N 1
ATOM 667 C CA . LYS A 1 80 ? -3.873 -5.214 -4.543 1.00 91.12 80 LYS A CA 1
ATOM 668 C C . LYS A 1 80 ? -4.237 -3.791 -4.978 1.00 91.12 80 LYS A C 1
ATOM 670 O O . LYS A 1 80 ? -4.156 -3.479 -6.162 1.00 91.12 80 LYS A O 1
ATOM 675 N N . MET A 1 81 ? -4.642 -2.938 -4.036 1.00 91.56 81 MET A N 1
ATOM 676 C CA . MET A 1 81 ? -4.980 -1.541 -4.322 1.00 91.56 81 MET A CA 1
ATOM 677 C C . MET A 1 81 ? -3.746 -0.752 -4.780 1.00 91.56 81 MET A C 1
ATOM 679 O O . MET A 1 81 ? -3.778 -0.134 -5.837 1.00 91.56 81 MET A O 1
ATOM 683 N N . PHE A 1 82 ? -2.631 -0.840 -4.057 1.00 91.06 82 PHE A N 1
ATOM 684 C CA . PHE A 1 82 ? -1.390 -0.153 -4.414 1.00 91.06 82 PHE A CA 1
ATOM 685 C C . PHE A 1 82 ? -0.785 -0.639 -5.733 1.00 91.06 82 PHE A C 1
ATOM 687 O O . PHE A 1 82 ? -0.219 0.175 -6.461 1.00 91.06 82 PHE A O 1
ATOM 694 N N . ALA A 1 83 ? -0.941 -1.924 -6.065 1.00 90.69 83 ALA A N 1
ATOM 695 C CA . ALA A 1 83 ? -0.531 -2.468 -7.355 1.00 90.69 83 ALA A CA 1
ATOM 696 C C . ALA A 1 83 ? -1.354 -1.892 -8.515 1.00 90.69 83 ALA A C 1
ATOM 698 O O . ALA A 1 83 ? -0.800 -1.555 -9.558 1.00 90.69 83 ALA A O 1
ATOM 699 N N . ALA A 1 84 ? -2.667 -1.723 -8.325 1.00 91.94 84 ALA A N 1
ATOM 700 C CA . ALA A 1 84 ? -3.548 -1.141 -9.339 1.00 91.94 84 ALA A CA 1
ATOM 701 C C . ALA A 1 84 ? -3.226 0.335 -9.640 1.00 91.94 84 ALA A C 1
ATOM 703 O O . ALA A 1 84 ? -3.508 0.818 -10.734 1.00 91.94 84 ALA A O 1
ATOM 704 N N . TYR A 1 85 ? -2.612 1.042 -8.689 1.00 92.62 85 TYR A N 1
ATOM 705 C CA . TYR A 1 85 ? -2.239 2.451 -8.812 1.00 92.62 85 TYR A CA 1
ATOM 706 C C . TYR A 1 85 ? -0.717 2.642 -8.843 1.00 92.62 85 TYR A C 1
ATOM 708 O O . TYR A 1 85 ? -0.172 3.494 -8.141 1.00 92.62 85 TYR A O 1
ATOM 716 N N . ALA A 1 86 ? -0.016 1.886 -9.695 1.00 90.69 86 ALA A N 1
ATOM 717 C CA . ALA A 1 86 ? 1.445 1.935 -9.811 1.00 90.69 86 ALA A CA 1
ATOM 718 C C . ALA A 1 86 ? 2.015 3.352 -10.058 1.00 90.69 86 ALA A C 1
ATOM 720 O O . ALA A 1 86 ? 3.096 3.680 -9.563 1.00 90.69 86 ALA A O 1
ATOM 721 N N . GLY A 1 87 ? 1.277 4.214 -10.769 1.00 93.31 87 GLY A N 1
ATOM 722 C CA . GLY A 1 87 ? 1.683 5.593 -11.067 1.00 93.31 87 GLY A CA 1
ATOM 723 C C . GLY A 1 87 ? 1.846 6.493 -9.835 1.00 93.31 87 GLY A C 1
ATOM 724 O O . GLY A 1 87 ? 2.648 7.425 -9.871 1.00 93.31 87 GLY A O 1
ATOM 725 N N . PHE A 1 88 ? 1.163 6.191 -8.722 1.00 94.44 88 PHE A N 1
ATOM 726 C CA . PHE A 1 88 ? 1.349 6.909 -7.453 1.00 94.44 88 PHE A CA 1
ATOM 727 C C . PHE A 1 88 ? 2.809 6.839 -6.980 1.00 94.44 88 PHE A C 1
ATOM 729 O O . PHE A 1 88 ? 3.402 7.856 -6.624 1.00 94.44 88 PHE A O 1
ATOM 736 N N . TRP A 1 89 ? 3.411 5.650 -7.046 1.00 94.69 89 TRP A N 1
ATOM 737 C CA . TRP A 1 89 ? 4.788 5.415 -6.613 1.00 94.69 89 TRP A CA 1
ATOM 738 C C . TRP A 1 89 ? 5.805 6.159 -7.483 1.00 94.69 89 TRP A C 1
ATOM 740 O O . TRP A 1 89 ? 6.772 6.719 -6.969 1.00 94.69 89 TRP A O 1
ATOM 750 N N . GLN A 1 90 ? 5.555 6.235 -8.793 1.00 92.38 90 GLN A N 1
ATOM 751 C CA . GLN A 1 90 ? 6.388 7.011 -9.710 1.00 92.38 90 GLN A CA 1
ATOM 752 C C . GLN A 1 90 ? 6.297 8.513 -9.422 1.00 92.38 90 GLN A C 1
ATOM 754 O O . GLN A 1 90 ? 7.328 9.184 -9.376 1.00 92.38 90 GLN A O 1
ATOM 759 N N . ALA A 1 91 ? 5.087 9.038 -9.204 1.00 93.75 91 ALA A N 1
ATOM 760 C CA . ALA A 1 91 ? 4.885 10.447 -8.876 1.00 93.75 91 ALA A CA 1
ATOM 761 C C . ALA A 1 91 ? 5.581 10.820 -7.560 1.00 93.75 91 ALA A C 1
ATOM 763 O O . ALA A 1 91 ? 6.297 11.818 -7.505 1.00 93.75 91 ALA A O 1
ATOM 764 N N . TRP A 1 92 ? 5.445 9.981 -6.529 1.00 94.25 92 TRP A N 1
ATOM 765 C CA . TRP A 1 92 ? 6.104 10.204 -5.245 1.00 94.25 92 TRP A CA 1
ATOM 766 C C . TRP A 1 92 ? 7.635 10.174 -5.371 1.00 94.25 92 TRP A C 1
ATOM 768 O O . TRP A 1 92 ? 8.311 11.089 -4.898 1.00 94.25 92 TRP A O 1
ATOM 778 N N . GLY A 1 93 ? 8.189 9.184 -6.078 1.00 92.69 93 GLY A N 1
ATOM 779 C CA . GLY A 1 93 ? 9.627 9.134 -6.353 1.00 92.69 93 GLY A CA 1
ATOM 780 C C . GLY A 1 93 ? 10.129 10.372 -7.108 1.00 92.69 93 GLY A C 1
ATOM 781 O O . GLY A 1 93 ? 11.157 10.942 -6.747 1.00 92.69 93 GLY A O 1
ATOM 782 N N . ALA A 1 94 ? 9.379 10.849 -8.105 1.00 90.94 94 ALA A N 1
ATOM 783 C CA . ALA A 1 94 ? 9.718 12.072 -8.833 1.00 90.94 94 ALA A CA 1
ATOM 784 C C . ALA A 1 94 ? 9.718 13.315 -7.926 1.00 90.94 94 ALA A C 1
ATOM 786 O O . ALA A 1 94 ? 10.626 14.140 -8.028 1.00 90.94 94 ALA A O 1
ATOM 787 N N . SER A 1 95 ? 8.758 13.434 -7.002 1.00 91.12 95 SER A N 1
ATOM 788 C CA . SER A 1 95 ? 8.722 14.538 -6.033 1.00 91.12 95 SER A CA 1
ATOM 789 C C . SER A 1 95 ? 9.938 14.555 -5.100 1.00 91.12 95 SER A C 1
ATOM 791 O O . SER A 1 95 ? 10.462 15.630 -4.816 1.00 91.12 95 SER A O 1
ATOM 793 N N . LEU A 1 96 ? 10.429 13.388 -4.667 1.00 89.50 96 LEU A N 1
ATOM 794 C CA . LEU A 1 96 ? 11.635 13.297 -3.830 1.00 89.50 96 LEU A CA 1
ATOM 795 C C . LEU A 1 96 ? 12.907 13.707 -4.581 1.00 89.50 96 LEU A C 1
ATOM 797 O O . LEU A 1 96 ? 13.774 14.361 -4.005 1.00 89.50 96 LEU A O 1
ATOM 801 N N . ASN A 1 97 ? 13.003 13.380 -5.872 1.00 85.31 97 ASN A N 1
ATOM 802 C CA . ASN A 1 97 ? 14.127 13.813 -6.706 1.00 85.31 97 ASN A CA 1
ATOM 803 C C . ASN A 1 97 ? 14.165 15.334 -6.901 1.00 85.31 97 ASN A C 1
ATOM 805 O O . ASN A 1 97 ? 15.248 15.902 -6.984 1.00 85.31 97 ASN A O 1
ATOM 809 N N . ILE A 1 98 ? 13.004 15.998 -6.953 1.00 85.38 98 ILE A N 1
ATOM 810 C CA . ILE A 1 98 ? 12.928 17.466 -7.044 1.00 85.38 98 ILE A CA 1
ATOM 811 C C . ILE A 1 98 ? 13.395 18.116 -5.737 1.00 85.38 98 ILE A C 1
ATOM 813 O O . ILE A 1 98 ? 14.109 19.114 -5.772 1.00 85.38 98 ILE A O 1
ATOM 817 N N . ALA A 1 99 ? 12.997 17.555 -4.593 1.00 82.25 99 ALA A N 1
ATOM 818 C CA . ALA A 1 99 ? 13.403 18.057 -3.283 1.00 82.25 99 ALA A CA 1
ATOM 819 C C . ALA A 1 99 ? 14.899 17.828 -2.997 1.00 82.25 99 ALA A C 1
ATOM 821 O O . ALA A 1 99 ? 15.491 18.564 -2.217 1.00 82.25 99 ALA A O 1
ATOM 822 N N . GLY A 1 100 ? 15.516 16.824 -3.635 1.00 79.81 100 GLY A N 1
ATOM 823 C CA . GLY A 1 100 ? 16.918 16.453 -3.414 1.00 79.81 100 GLY A CA 1
ATOM 824 C C . GLY A 1 100 ? 17.168 15.719 -2.091 1.00 79.81 100 GLY A C 1
ATOM 825 O O . GLY A 1 100 ? 18.314 15.419 -1.771 1.00 79.81 100 GLY A O 1
ATOM 826 N N . ASP A 1 101 ? 16.110 15.402 -1.341 1.00 75.88 101 ASP A N 1
ATOM 827 C CA . ASP A 1 101 ? 16.205 14.904 0.035 1.00 75.88 101 ASP A CA 1
ATOM 828 C C . ASP A 1 101 ? 16.611 13.421 0.135 1.00 75.88 101 ASP A C 1
ATOM 830 O O . ASP A 1 101 ? 17.161 13.012 1.156 1.00 75.88 101 ASP A O 1
ATOM 834 N N . ALA A 1 102 ? 16.344 12.590 -0.889 1.00 85.94 102 ALA A N 1
ATOM 835 C CA . ALA A 1 102 ? 16.614 11.144 -0.824 1.00 85.94 102 ALA A CA 1
ATOM 836 C C . ALA A 1 102 ? 16.616 10.430 -2.203 1.00 85.94 102 ALA A C 1
ATOM 838 O O . ALA A 1 102 ? 15.595 9.845 -2.590 1.00 85.94 102 ALA A O 1
ATOM 839 N N . PRO A 1 103 ? 17.748 10.393 -2.936 1.00 87.19 103 PRO A N 1
ATOM 840 C CA . PRO A 1 103 ? 17.819 9.764 -4.263 1.00 87.19 103 PRO A CA 1
ATOM 841 C C . PRO A 1 103 ? 17.579 8.245 -4.227 1.00 87.19 103 PRO A C 1
ATOM 843 O O . PRO A 1 103 ? 16.878 7.709 -5.086 1.00 87.19 103 PRO A O 1
ATOM 846 N N . ASP A 1 104 ? 18.070 7.549 -3.198 1.00 90.19 104 ASP A N 1
ATOM 847 C CA . ASP A 1 104 ? 17.885 6.097 -3.055 1.00 90.19 104 ASP A CA 1
ATOM 848 C C . ASP A 1 104 ? 16.419 5.728 -2.800 1.00 90.19 104 ASP A C 1
ATOM 850 O O . ASP A 1 104 ? 15.906 4.738 -3.322 1.00 90.19 104 ASP A O 1
ATOM 854 N N . THR A 1 105 ? 15.708 6.561 -2.033 1.00 92.50 105 THR A N 1
ATOM 855 C CA . THR A 1 105 ? 14.276 6.358 -1.772 1.00 92.50 105 THR A CA 1
ATOM 856 C C . THR A 1 105 ? 13.466 6.628 -3.033 1.00 92.50 105 THR A C 1
ATOM 858 O O . THR A 1 105 ? 12.586 5.842 -3.382 1.00 92.50 105 THR A O 1
ATOM 861 N N . ALA A 1 106 ? 13.794 7.693 -3.766 1.00 92.19 106 ALA A N 1
ATOM 862 C CA . ALA A 1 106 ? 13.180 7.971 -5.057 1.00 92.19 106 ALA A CA 1
ATOM 863 C C . ALA A 1 106 ? 13.391 6.816 -6.051 1.00 92.19 106 ALA A C 1
ATOM 865 O O . ALA A 1 106 ? 12.452 6.412 -6.744 1.00 92.19 106 ALA A O 1
ATOM 866 N N . PHE A 1 107 ? 14.597 6.238 -6.079 1.00 90.88 107 PHE A N 1
ATOM 867 C CA . PHE A 1 107 ? 14.892 5.050 -6.874 1.00 90.88 107 PHE A CA 1
ATOM 868 C C . PHE A 1 107 ? 14.057 3.843 -6.433 1.00 90.88 107 PHE A C 1
ATOM 870 O O . PHE A 1 107 ? 13.439 3.203 -7.284 1.00 90.88 107 PHE A O 1
ATOM 877 N N . ALA A 1 108 ? 13.978 3.559 -5.130 1.00 92.75 108 ALA A N 1
ATOM 878 C CA . ALA A 1 108 ? 13.192 2.447 -4.600 1.00 92.75 108 ALA A CA 1
ATOM 879 C C . ALA A 1 108 ? 11.696 2.574 -4.938 1.00 92.75 108 ALA A C 1
ATOM 881 O O . ALA A 1 108 ? 11.075 1.599 -5.360 1.00 92.75 108 ALA A O 1
ATOM 882 N N . LEU A 1 109 ? 11.119 3.777 -4.830 1.00 93.50 109 LEU A N 1
ATOM 883 C CA . LEU A 1 109 ? 9.721 4.035 -5.201 1.00 93.50 109 LEU A CA 1
ATOM 884 C C . LEU A 1 109 ? 9.492 3.868 -6.709 1.00 93.50 109 LEU A C 1
ATOM 886 O O . LEU A 1 109 ? 8.487 3.293 -7.130 1.00 93.50 109 LEU A O 1
ATOM 890 N N . ARG A 1 110 ? 10.445 4.312 -7.537 1.00 91.75 110 ARG A N 1
ATOM 891 C CA . ARG A 1 110 ? 10.399 4.095 -8.989 1.00 91.75 110 ARG A CA 1
ATOM 892 C C . ARG A 1 110 ? 10.496 2.610 -9.340 1.00 91.75 110 ARG A C 1
ATOM 894 O O . ARG A 1 110 ? 9.743 2.142 -10.190 1.00 91.75 110 ARG A O 1
ATOM 901 N N . PHE A 1 111 ? 11.384 1.872 -8.679 1.00 91.69 111 PHE A N 1
ATOM 902 C CA . PHE A 1 111 ? 11.498 0.424 -8.838 1.00 91.69 111 PHE A CA 1
ATOM 903 C C . PHE A 1 111 ? 10.195 -0.278 -8.443 1.00 91.69 111 PHE A C 1
ATOM 905 O O . PHE A 1 111 ? 9.699 -1.106 -9.200 1.00 91.69 111 PHE A O 1
ATOM 912 N N . LEU A 1 112 ? 9.586 0.106 -7.319 1.00 92.62 112 LEU A N 1
ATOM 913 C CA . LEU A 1 112 ? 8.308 -0.446 -6.870 1.00 92.62 112 LEU A CA 1
ATOM 914 C C . LEU A 1 112 ? 7.182 -0.190 -7.885 1.00 92.62 112 LEU A C 1
ATOM 916 O O . LEU A 1 112 ? 6.399 -1.090 -8.184 1.00 92.62 112 LEU A O 1
ATOM 920 N N . SER A 1 113 ? 7.133 1.013 -8.463 1.00 92.31 113 SER A N 1
ATOM 921 C CA . SER A 1 113 ? 6.210 1.337 -9.558 1.00 92.31 113 SER A CA 1
ATOM 922 C C . SER A 1 113 ? 6.404 0.413 -10.768 1.00 92.31 113 SER A C 1
ATOM 924 O O . SER A 1 113 ? 5.438 -0.148 -11.296 1.00 92.31 113 SER A O 1
ATOM 926 N N . ALA A 1 114 ? 7.660 0.212 -11.177 1.00 90.50 114 ALA A N 1
ATOM 927 C CA . ALA A 1 114 ? 8.012 -0.660 -12.293 1.00 90.50 114 ALA A CA 1
ATOM 928 C C . ALA A 1 114 ? 7.655 -2.124 -12.002 1.00 90.50 114 ALA A C 1
ATOM 930 O O . ALA A 1 114 ? 7.118 -2.796 -12.876 1.00 90.50 114 ALA A O 1
ATOM 931 N N . TRP A 1 115 ? 7.873 -2.587 -10.771 1.00 90.12 115 TRP A N 1
ATOM 932 C CA . TRP A 1 115 ? 7.521 -3.935 -10.328 1.00 90.12 115 TRP A CA 1
ATOM 933 C C . TRP A 1 115 ? 6.009 -4.195 -10.379 1.00 90.12 115 TRP A C 1
ATOM 935 O O . TRP A 1 115 ? 5.576 -5.237 -10.867 1.00 90.12 115 TRP A O 1
ATOM 945 N N . PHE A 1 116 ? 5.190 -3.234 -9.939 1.00 89.56 116 PHE A N 1
ATOM 946 C CA . PHE A 1 116 ? 3.730 -3.353 -10.025 1.00 89.56 116 PHE A CA 1
ATOM 947 C C . PHE A 1 116 ? 3.200 -3.297 -11.462 1.00 89.56 116 PHE A C 1
ATOM 949 O O . PHE A 1 116 ? 2.193 -3.931 -11.767 1.00 89.56 116 PHE A O 1
ATOM 956 N N . THR A 1 117 ? 3.868 -2.545 -12.338 1.00 87.19 117 THR A N 1
ATOM 957 C CA . THR A 1 117 ? 3.485 -2.431 -13.754 1.00 87.19 117 THR A CA 1
ATOM 958 C C . THR A 1 117 ? 3.945 -3.644 -14.561 1.00 87.19 117 THR A C 1
ATOM 960 O O . THR A 1 117 ? 3.264 -4.067 -15.491 1.00 87.19 117 THR A O 1
ATOM 963 N N . ASN A 1 118 ? 5.101 -4.205 -14.208 1.00 78.75 118 ASN A N 1
ATOM 964 C CA . ASN A 1 118 ? 5.758 -5.267 -14.946 1.00 78.75 118 ASN A CA 1
ATOM 965 C C . ASN A 1 118 ? 6.314 -6.309 -13.965 1.00 78.75 118 ASN A C 1
ATOM 967 O O . ASN A 1 118 ? 7.397 -6.155 -13.397 1.00 78.75 118 ASN A O 1
ATOM 971 N N . SER A 1 119 ? 5.574 -7.404 -13.785 1.00 70.31 119 SER A N 1
ATOM 972 C CA . SER A 1 119 ? 5.863 -8.438 -12.780 1.00 70.31 119 SER A CA 1
ATOM 973 C C . SER A 1 119 ? 7.145 -9.241 -13.036 1.00 70.31 119 SER A C 1
ATOM 975 O O . SER A 1 119 ? 7.489 -10.112 -12.242 1.00 70.31 119 SER A O 1
ATOM 977 N N . THR A 1 120 ? 7.833 -8.993 -14.151 1.00 78.69 120 THR A N 1
ATOM 978 C CA . THR A 1 120 ? 9.051 -9.702 -14.562 1.00 78.69 120 THR A CA 1
ATOM 979 C C . THR A 1 120 ? 10.335 -8.984 -14.161 1.00 78.69 120 THR A C 1
ATOM 981 O O . THR A 1 120 ? 11.410 -9.528 -14.377 1.00 78.69 120 THR A O 1
ATOM 984 N N . ILE A 1 121 ? 10.260 -7.761 -13.628 1.00 81.31 121 ILE A N 1
ATOM 985 C CA . ILE A 1 121 ? 11.460 -6.993 -13.286 1.00 81.31 121 ILE A CA 1
ATOM 986 C C . ILE A 1 121 ? 12.004 -7.490 -11.944 1.00 81.31 121 ILE A C 1
ATOM 988 O O . ILE A 1 121 ? 11.425 -7.220 -10.889 1.00 81.31 121 ILE A O 1
ATOM 992 N N . SER A 1 122 ? 13.132 -8.199 -11.984 1.00 84.94 122 SER A N 1
ATOM 993 C CA . SER A 1 122 ? 13.911 -8.530 -10.792 1.00 84.94 122 SER A CA 1
ATOM 994 C C . SER A 1 122 ? 14.862 -7.390 -10.437 1.00 84.94 122 SER A C 1
ATOM 996 O O . SER A 1 122 ? 15.403 -6.714 -11.312 1.00 84.94 122 SER A O 1
ATOM 998 N N . ILE A 1 123 ? 15.128 -7.203 -9.141 1.00 88.56 123 ILE A N 1
ATOM 999 C CA . ILE A 1 123 ? 16.182 -6.284 -8.689 1.00 88.56 123 ILE A CA 1
ATOM 1000 C C . ILE A 1 123 ? 17.550 -6.692 -9.248 1.00 88.56 123 ILE A C 1
ATOM 1002 O O . ILE A 1 123 ? 18.362 -5.832 -9.569 1.00 88.56 123 ILE A O 1
ATOM 1006 N N . HIS A 1 124 ? 17.767 -7.999 -9.417 1.00 88.31 124 HIS A N 1
ATOM 1007 C CA . HIS A 1 124 ? 18.973 -8.559 -10.012 1.00 88.31 124 HIS A CA 1
ATOM 1008 C C . HIS A 1 124 ? 19.189 -8.019 -11.431 1.00 88.31 124 HIS A C 1
ATOM 1010 O O . HIS A 1 124 ? 20.224 -7.430 -11.705 1.00 88.31 124 HIS A O 1
ATOM 1016 N N . ASP A 1 125 ? 18.172 -8.100 -12.294 1.00 86.56 125 ASP A N 1
ATOM 1017 C CA . ASP A 1 125 ? 18.263 -7.631 -13.684 1.00 86.56 125 ASP A CA 1
ATOM 1018 C C . ASP A 1 125 ? 18.494 -6.120 -13.776 1.00 86.56 125 ASP A C 1
ATOM 1020 O O . ASP A 1 125 ? 19.185 -5.637 -14.672 1.00 86.56 125 ASP A O 1
ATOM 1024 N N . VAL A 1 126 ? 17.905 -5.354 -12.852 1.00 89.25 126 VAL A N 1
ATOM 1025 C CA . VAL A 1 126 ? 18.101 -3.901 -12.789 1.00 89.25 126 VAL A CA 1
ATOM 1026 C C . VAL A 1 126 ? 19.541 -3.564 -12.408 1.00 89.25 126 VAL A C 1
ATOM 1028 O O . VAL A 1 126 ? 20.138 -2.682 -13.026 1.00 89.25 126 VAL A O 1
ATOM 1031 N N . LEU A 1 127 ? 20.098 -4.261 -11.416 1.00 89.75 127 LEU A N 1
ATOM 1032 C CA . LEU A 1 127 ? 21.476 -4.057 -10.977 1.00 89.75 127 LEU A CA 1
ATOM 1033 C C . LEU A 1 127 ? 22.479 -4.521 -12.034 1.00 89.75 127 LEU A C 1
ATOM 1035 O O . LEU A 1 127 ? 23.400 -3.769 -12.335 1.00 89.75 127 LEU A O 1
ATOM 1039 N N . ASP A 1 128 ? 22.271 -5.684 -12.646 1.00 90.31 128 ASP A N 1
ATOM 1040 C CA . ASP A 1 128 ? 23.149 -6.211 -13.695 1.00 90.31 128 ASP A CA 1
ATOM 1041 C C . ASP A 1 128 ? 23.214 -5.276 -14.902 1.00 90.31 128 ASP A C 1
ATOM 1043 O O . ASP A 1 128 ? 24.302 -4.929 -15.364 1.00 90.31 128 ASP A O 1
ATOM 1047 N N . ARG A 1 129 ? 22.060 -4.788 -15.379 1.00 88.75 129 ARG A N 1
ATOM 1048 C CA . ARG A 1 129 ? 22.015 -3.801 -16.472 1.00 88.75 129 ARG A CA 1
ATOM 1049 C C . ARG A 1 129 ? 22.673 -2.481 -16.079 1.00 88.75 129 ARG A C 1
ATOM 1051 O O . ARG A 1 129 ? 23.343 -1.868 -16.905 1.00 88.75 129 ARG A O 1
ATOM 1058 N N . GLY A 1 130 ? 22.496 -2.047 -14.830 1.00 90.06 130 GLY A N 1
ATOM 1059 C CA . GLY A 1 130 ? 23.154 -0.851 -14.305 1.00 90.06 130 GLY A CA 1
ATOM 1060 C C . GLY A 1 130 ? 24.677 -0.996 -14.256 1.00 90.06 130 GLY A C 1
ATOM 1061 O O . GLY A 1 130 ? 25.393 -0.099 -14.693 1.00 90.06 130 GLY A O 1
ATOM 1062 N N . LEU A 1 131 ? 25.178 -2.136 -13.777 1.00 90.62 131 LEU A N 1
ATOM 1063 C CA . LEU A 1 131 ? 26.609 -2.434 -13.710 1.00 90.62 131 LEU A CA 1
ATOM 1064 C C . LEU A 1 131 ? 27.231 -2.550 -15.103 1.00 90.62 131 LEU A C 1
ATOM 1066 O O . LEU A 1 131 ? 28.278 -1.947 -15.332 1.00 90.62 131 LEU A O 1
ATOM 1070 N N . ALA A 1 132 ? 26.583 -3.262 -16.029 1.00 90.81 132 ALA A N 1
ATOM 1071 C CA . ALA A 1 132 ? 27.028 -3.354 -17.419 1.00 90.81 132 ALA A CA 1
ATOM 1072 C C . ALA A 1 132 ? 27.153 -1.957 -18.053 1.00 90.81 132 ALA A C 1
ATOM 1074 O O . ALA A 1 132 ? 28.217 -1.605 -18.554 1.00 90.81 132 ALA A O 1
ATOM 1075 N N . SER A 1 133 ? 26.126 -1.111 -17.901 1.00 93.75 133 SER A N 1
ATOM 1076 C CA . SER A 1 133 ? 26.135 0.268 -18.411 1.00 93.75 133 SER A CA 1
ATOM 1077 C C . SER A 1 133 ? 27.275 1.116 -17.834 1.00 93.75 133 SER A C 1
ATOM 1079 O O . SER A 1 133 ? 27.910 1.869 -18.568 1.00 93.75 133 SER A O 1
ATOM 1081 N N . LEU A 1 134 ? 27.559 1.009 -1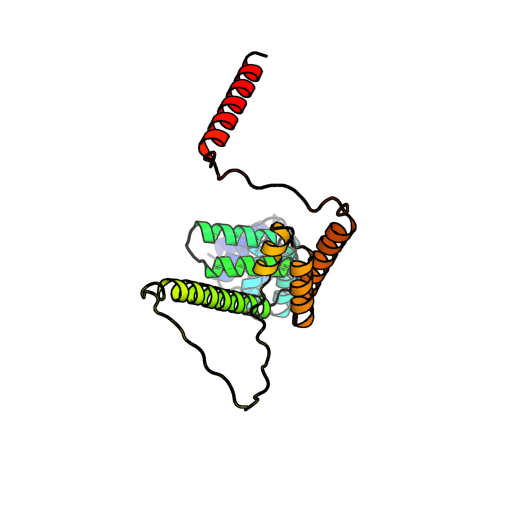6.531 1.00 92.06 134 LEU A N 1
ATOM 1082 C CA . LEU A 1 134 ? 28.644 1.767 -15.892 1.00 92.06 134 LEU A CA 1
ATOM 1083 C C . LEU A 1 134 ? 30.034 1.296 -16.341 1.00 92.06 134 LEU A C 1
ATOM 1085 O O . LEU A 1 134 ? 30.968 2.098 -16.430 1.00 92.06 134 LEU A O 1
ATOM 1089 N N . LEU A 1 135 ? 30.194 -0.004 -16.595 1.00 89.69 135 LEU A N 1
ATOM 1090 C CA . LEU A 1 135 ? 31.443 -0.564 -17.107 1.00 89.69 135 LEU A CA 1
ATOM 1091 C C . LEU A 1 135 ? 31.679 -0.147 -18.563 1.00 89.69 135 LEU A C 1
ATOM 1093 O O . LEU A 1 135 ? 32.797 0.262 -18.885 1.00 89.69 135 LEU A O 1
ATOM 1097 N N . ASP A 1 136 ? 30.637 -0.163 -19.394 1.00 88.94 136 ASP A N 1
ATOM 1098 C CA . ASP A 1 136 ? 30.693 0.283 -20.790 1.00 88.94 136 ASP A CA 1
ATOM 1099 C C . ASP A 1 136 ? 31.017 1.782 -20.895 1.00 88.94 136 ASP A C 1
ATOM 1101 O O . ASP A 1 136 ? 31.902 2.178 -21.658 1.00 88.94 136 ASP A O 1
ATOM 1105 N N . GLU A 1 137 ? 30.393 2.630 -20.066 1.00 83.00 137 GLU A N 1
ATOM 1106 C CA . GLU A 1 137 ? 30.719 4.064 -19.991 1.00 83.00 137 GLU A CA 1
ATOM 1107 C C . GLU A 1 137 ? 32.189 4.300 -19.620 1.00 83.00 137 GLU A C 1
ATOM 1109 O O . GLU A 1 137 ? 32.862 5.154 -20.207 1.00 83.00 137 GLU A O 1
ATOM 1114 N N . LYS A 1 138 ? 32.723 3.518 -18.676 1.00 76.62 138 LYS A N 1
ATOM 1115 C CA . LYS A 1 138 ? 34.124 3.626 -18.255 1.00 76.62 138 LYS A CA 1
ATOM 1116 C C . LYS A 1 138 ? 35.089 3.187 -19.358 1.00 76.62 138 LYS A C 1
ATOM 1118 O O . LYS A 1 138 ? 36.145 3.802 -19.513 1.00 76.62 138 LYS A O 1
ATOM 1123 N N . GLN A 1 139 ? 34.745 2.161 -20.135 1.00 77.31 139 GLN A N 1
ATOM 1124 C CA . GLN A 1 139 ? 35.537 1.732 -21.293 1.00 77.31 139 GLN A CA 1
ATOM 1125 C C . GLN A 1 139 ? 35.519 2.785 -22.408 1.00 77.31 139 GLN A C 1
ATOM 1127 O O . GLN A 1 139 ? 36.579 3.133 -22.933 1.00 77.31 139 GLN A O 1
ATOM 1132 N N . ALA A 1 140 ? 34.355 3.368 -22.705 1.00 73.00 140 ALA A N 1
ATOM 1133 C CA . ALA A 1 140 ? 34.224 4.444 -23.686 1.00 73.00 140 ALA A CA 1
ATOM 1134 C C . ALA A 1 140 ? 35.034 5.698 -23.294 1.00 73.00 140 ALA A C 1
ATOM 1136 O O . ALA A 1 140 ? 35.721 6.281 -24.137 1.00 73.00 140 ALA A O 1
ATOM 1137 N N . GLN A 1 141 ? 35.030 6.081 -22.011 1.00 70.00 141 GLN A N 1
ATOM 1138 C CA . GLN A 1 141 ? 35.834 7.201 -21.500 1.00 70.00 141 GLN A CA 1
ATOM 1139 C C . GLN A 1 141 ? 37.347 6.935 -21.588 1.00 70.00 141 GLN A C 1
ATOM 1141 O O . GLN A 1 141 ? 38.121 7.848 -21.885 1.00 70.00 141 GLN A O 1
ATOM 1146 N N . ASN A 1 142 ? 37.782 5.690 -21.374 1.00 69.69 142 ASN A N 1
ATOM 1147 C CA . ASN A 1 142 ? 39.199 5.322 -21.431 1.00 69.69 142 ASN A CA 1
ATOM 1148 C C . ASN A 1 142 ? 39.734 5.321 -22.878 1.00 69.69 142 ASN A C 1
ATOM 1150 O O . ASN A 1 142 ? 40.839 5.805 -23.138 1.00 69.69 142 ASN A O 1
ATOM 1154 N N . SER A 1 143 ? 38.924 4.869 -23.841 1.00 64.94 143 SER A N 1
ATOM 1155 C CA . SER A 1 143 ? 39.256 4.925 -25.272 1.00 64.94 143 SER A CA 1
ATOM 1156 C C . SER A 1 143 ? 39.350 6.361 -25.799 1.00 64.94 143 SER A C 1
ATOM 1158 O O . SER A 1 143 ? 40.216 6.660 -26.618 1.00 64.94 143 SER A O 1
ATOM 1160 N N . GLN A 1 144 ? 38.534 7.285 -25.280 1.00 57.09 144 GLN A N 1
ATOM 1161 C CA . GLN A 1 144 ? 38.599 8.706 -25.650 1.00 57.09 144 GLN A CA 1
ATOM 1162 C C . GLN A 1 144 ? 39.841 9.425 -25.089 1.00 57.09 144 GLN A C 1
ATOM 1164 O O . GLN A 1 144 ? 40.366 10.329 -25.737 1.00 57.09 144 GLN A O 1
ATOM 1169 N N . GLN A 1 145 ? 40.371 9.012 -23.930 1.00 54.31 145 GLN A N 1
ATOM 1170 C CA . GLN A 1 145 ? 41.606 9.585 -23.368 1.00 54.31 145 GLN A CA 1
ATOM 1171 C C . GLN A 1 145 ? 42.888 9.077 -24.049 1.00 54.31 145 GLN A C 1
ATOM 1173 O O . GLN A 1 145 ? 43.890 9.795 -24.074 1.00 54.31 145 GLN A O 1
ATOM 1178 N N . SER A 1 146 ? 42.873 7.873 -24.632 1.00 51.69 146 SER A N 1
ATOM 1179 C CA . SER A 1 146 ? 44.050 7.308 -25.310 1.00 51.69 146 SER A CA 1
ATOM 1180 C C . SER A 1 146 ? 44.309 7.918 -26.696 1.00 51.69 146 SER A C 1
ATOM 1182 O O . SER A 1 146 ? 45.457 7.948 -27.137 1.00 51.69 146 SER A O 1
ATOM 1184 N N . VAL A 1 147 ? 43.283 8.456 -27.367 1.00 52.25 147 VAL A N 1
ATOM 1185 C CA . VAL A 1 147 ? 43.418 9.079 -28.702 1.00 52.25 147 VAL A CA 1
ATOM 1186 C C . VAL A 1 147 ? 44.116 10.448 -28.638 1.00 52.25 147 VAL A C 1
ATOM 1188 O O . VAL A 1 147 ? 44.798 10.834 -29.581 1.00 52.25 147 VAL A O 1
ATOM 1191 N N . VAL A 1 148 ? 44.041 11.166 -27.510 1.00 51.22 148 VAL A N 1
ATOM 1192 C CA . VAL A 1 148 ? 44.624 12.521 -27.378 1.00 51.22 148 VAL A CA 1
ATOM 1193 C C . VAL A 1 148 ? 46.136 12.500 -27.075 1.00 51.22 148 VAL A C 1
ATOM 1195 O O . VAL A 1 148 ? 46.799 13.526 -27.181 1.00 51.22 148 VAL A O 1
ATOM 1198 N N . LYS A 1 149 ? 46.726 11.347 -26.719 1.00 49.59 149 LYS A N 1
ATOM 1199 C CA . LYS A 1 149 ? 48.142 11.264 -26.293 1.00 49.59 149 LYS A CA 1
ATOM 1200 C C . LYS A 1 149 ? 49.157 10.877 -27.380 1.00 49.59 149 LYS A C 1
ATOM 1202 O O . LYS A 1 149 ? 50.349 10.891 -27.086 1.00 49.59 149 LYS A O 1
ATOM 1207 N N . HIS A 1 150 ? 48.733 10.573 -28.609 1.00 46.75 150 HIS A N 1
ATOM 1208 C CA . HIS A 1 150 ? 49.623 10.124 -29.695 1.00 46.75 150 HIS A CA 1
ATOM 1209 C C . HIS A 1 150 ? 49.565 11.022 -30.944 1.00 46.75 150 HIS A C 1
ATOM 1211 O O . HIS A 1 150 ? 49.392 10.544 -32.060 1.00 46.75 150 HIS A O 1
ATOM 1217 N N . SER A 1 151 ? 49.738 12.335 -30.779 1.00 47.62 151 SER A N 1
ATOM 1218 C CA . SER A 1 151 ? 49.857 13.262 -31.914 1.00 47.62 151 SER A CA 1
ATOM 1219 C C . SER A 1 151 ? 51.064 14.194 -31.802 1.00 47.62 151 SER A C 1
ATOM 1221 O O . SER A 1 151 ? 50.915 15.392 -31.991 1.00 47.62 151 SER A O 1
ATOM 1223 N N . ASP A 1 152 ? 52.249 13.658 -31.492 1.00 49.00 152 ASP A N 1
ATOM 1224 C CA . ASP A 1 152 ? 53.514 14.379 -31.692 1.00 49.00 152 ASP A CA 1
ATOM 1225 C C . ASP A 1 152 ? 54.669 13.407 -31.996 1.00 49.00 152 ASP A C 1
ATOM 1227 O O . ASP A 1 152 ? 55.354 12.931 -31.092 1.00 49.00 152 ASP A O 1
ATOM 1231 N N . MET A 1 153 ? 54.887 13.102 -33.283 1.00 40.09 153 MET A N 1
ATOM 1232 C CA . MET A 1 153 ? 56.229 12.986 -33.884 1.00 40.09 153 MET A CA 1
ATOM 1233 C C . MET A 1 153 ? 56.164 12.921 -35.433 1.00 40.09 153 MET A C 1
ATOM 1235 O O . MET A 1 153 ? 55.208 12.362 -35.970 1.00 40.09 153 MET A O 1
ATOM 1239 N N . PRO A 1 154 ? 57.145 13.500 -36.164 1.00 48.72 154 PRO A N 1
ATOM 1240 C CA . PRO A 1 154 ? 57.106 13.687 -37.622 1.00 48.72 154 PRO A CA 1
ATOM 1241 C C . PRO A 1 154 ? 57.680 12.486 -38.416 1.00 48.72 154 PRO A C 1
ATOM 1243 O O . PRO A 1 154 ? 58.294 11.599 -37.820 1.00 48.72 154 PRO A O 1
ATOM 1246 N N . PRO A 1 155 ? 57.512 12.442 -39.759 1.00 48.84 155 PRO A N 1
ATOM 1247 C CA . PRO A 1 155 ? 57.751 11.241 -40.557 1.00 48.84 155 PRO A CA 1
ATOM 1248 C C . PRO A 1 155 ? 59.197 11.155 -41.068 1.00 48.84 155 PRO A C 1
ATOM 1250 O O . PRO A 1 155 ? 59.754 12.151 -41.533 1.00 48.84 155 PRO A O 1
ATOM 1253 N N . PHE A 1 156 ? 59.784 9.953 -41.078 1.00 36.47 156 PHE A N 1
ATOM 1254 C CA . PHE A 1 156 ? 60.950 9.679 -41.921 1.00 36.47 156 PHE A CA 1
ATOM 1255 C C . PHE A 1 156 ? 61.000 8.226 -42.431 1.00 36.47 156 PHE A C 1
ATOM 1257 O O . PHE A 1 156 ? 61.123 7.292 -41.651 1.00 36.47 156 PHE A O 1
ATOM 1264 N N . ALA A 1 157 ? 60.898 8.129 -43.762 1.00 38.78 157 ALA A N 1
ATOM 1265 C CA . ALA A 1 157 ? 61.448 7.173 -44.734 1.00 38.78 157 ALA A CA 1
ATOM 1266 C C . ALA A 1 157 ? 61.543 5.658 -44.429 1.00 38.78 157 ALA A C 1
ATOM 1268 O O . ALA A 1 157 ? 62.278 5.216 -43.551 1.00 38.78 157 ALA A O 1
ATOM 1269 N N . GLU A 1 158 ? 60.937 4.863 -45.320 1.00 40.88 158 GLU A N 1
ATOM 1270 C CA . GLU A 1 158 ? 61.296 3.459 -45.594 1.00 40.88 158 GLU A CA 1
ATOM 1271 C C . GLU A 1 158 ? 62.649 3.352 -46.348 1.00 40.88 158 GLU A C 1
ATOM 1273 O O . GLU A 1 158 ? 63.084 4.342 -46.951 1.00 40.88 158 GLU A O 1
ATOM 1278 N N . PRO A 1 159 ? 63.323 2.174 -46.374 1.00 45.84 159 PRO A N 1
ATOM 1279 C CA . PRO A 1 159 ? 62.991 1.168 -47.402 1.00 45.84 159 PRO A CA 1
ATOM 1280 C C . PRO A 1 159 ? 63.123 -0.331 -47.003 1.00 45.84 159 PRO A C 1
ATOM 1282 O O . PRO A 1 159 ? 64.054 -0.748 -46.323 1.00 45.84 159 PRO A O 1
ATOM 1285 N N . MET A 1 160 ? 62.185 -1.125 -47.537 1.00 38.12 160 MET A N 1
ATOM 1286 C CA . MET A 1 160 ? 62.215 -2.524 -48.034 1.00 38.12 160 MET A CA 1
ATOM 1287 C C . MET A 1 160 ? 63.366 -3.498 -47.676 1.00 38.12 160 MET A C 1
ATOM 1289 O O . MET A 1 160 ? 64.512 -3.304 -48.075 1.00 38.12 160 MET A O 1
ATOM 1293 N N . SER A 1 161 ? 63.007 -4.684 -47.154 1.00 34.28 161 SER A N 1
ATOM 1294 C CA . SER A 1 161 ? 63.468 -6.011 -47.640 1.00 34.28 161 SER A CA 1
ATOM 1295 C C . SER A 1 161 ? 62.674 -7.167 -46.991 1.00 34.28 161 SER A C 1
ATOM 1297 O O . SER A 1 161 ? 62.337 -7.120 -45.816 1.00 34.28 161 SER A O 1
ATOM 1299 N N . ASN A 1 162 ? 62.362 -8.195 -47.786 1.00 35.94 162 ASN A N 1
ATOM 1300 C CA . ASN A 1 162 ? 61.607 -9.426 -47.465 1.00 35.94 162 ASN A CA 1
ATOM 1301 C C . ASN A 1 162 ? 62.532 -10.644 -47.754 1.00 35.94 162 ASN A C 1
ATOM 1303 O O . ASN A 1 162 ? 63.553 -10.417 -48.415 1.00 35.94 162 ASN A O 1
ATOM 1307 N N . PRO A 1 163 ? 62.191 -11.931 -47.502 1.00 57.50 163 PRO A N 1
ATOM 1308 C CA . PRO A 1 163 ? 61.259 -12.579 -46.553 1.00 57.50 163 PRO A CA 1
ATOM 1309 C C . PRO A 1 163 ? 61.956 -13.707 -45.724 1.00 57.50 163 PRO A C 1
ATOM 1311 O O . PRO A 1 163 ? 63.092 -14.052 -46.029 1.00 57.50 163 PRO A O 1
ATOM 1314 N N . THR A 1 164 ? 61.303 -14.323 -44.719 1.00 29.98 164 THR A N 1
ATOM 1315 C CA . THR A 1 164 ? 61.303 -15.794 -44.426 1.00 29.98 164 THR A CA 1
ATOM 1316 C C . THR A 1 164 ? 60.438 -16.113 -43.189 1.00 29.98 164 THR A C 1
ATOM 1318 O O . THR A 1 164 ? 60.754 -15.712 -42.074 1.00 29.98 164 THR A O 1
ATOM 1321 N N . GLU A 1 165 ? 59.351 -16.840 -43.459 1.00 38.31 165 GLU A N 1
ATOM 1322 C CA . GLU A 1 165 ? 58.598 -17.836 -42.672 1.00 38.31 165 GLU A CA 1
ATOM 1323 C C . GLU A 1 165 ? 58.724 -17.890 -41.136 1.00 38.31 165 GLU A C 1
ATOM 1325 O O . GLU A 1 165 ? 59.718 -18.336 -40.567 1.00 38.31 165 GLU A O 1
ATOM 1330 N N . SER A 1 166 ? 57.603 -17.619 -40.464 1.00 34.16 166 SER A N 1
ATOM 1331 C CA . SER A 1 166 ? 57.019 -18.530 -39.467 1.00 34.16 166 SER A CA 1
ATOM 1332 C C . SER A 1 166 ? 55.568 -18.115 -39.217 1.00 34.16 166 SER A C 1
ATOM 1334 O O . SER A 1 166 ? 55.309 -17.004 -38.766 1.00 34.16 166 SER A O 1
ATOM 1336 N N . GLU A 1 167 ? 54.619 -18.988 -39.559 1.00 41.12 167 GLU A N 1
ATOM 1337 C CA . GLU A 1 167 ? 53.213 -18.798 -39.199 1.00 41.12 167 GLU A CA 1
ATOM 1338 C C . GLU A 1 167 ? 53.030 -18.917 -37.681 1.00 41.12 167 GLU A C 1
ATOM 1340 O O . GLU A 1 167 ? 53.461 -19.900 -37.067 1.00 41.12 167 GLU A O 1
ATOM 1345 N N . PRO A 1 168 ? 52.286 -17.978 -37.089 1.00 34.62 168 PRO A N 1
ATOM 1346 C CA . PRO A 1 168 ? 51.234 -18.336 -36.166 1.00 34.62 168 PRO A CA 1
ATOM 1347 C C . PRO A 1 168 ? 49.895 -17.886 -36.751 1.00 34.62 168 PRO A C 1
ATOM 1349 O O . PRO A 1 168 ? 49.785 -16.834 -37.370 1.00 34.62 168 PRO A O 1
ATOM 1352 N N . VAL A 1 169 ? 48.887 -18.726 -36.545 1.00 39.09 169 VAL A N 1
ATOM 1353 C CA . VAL A 1 169 ? 47.484 -18.516 -36.897 1.00 39.09 169 VAL A CA 1
ATOM 1354 C C . VAL A 1 169 ? 47.066 -17.084 -36.553 1.00 39.09 169 VAL A C 1
ATOM 1356 O O . VAL A 1 169 ? 46.916 -16.739 -35.381 1.00 39.09 169 VAL A O 1
ATOM 1359 N N . GLU A 1 170 ? 46.903 -16.251 -37.581 1.00 36.41 170 GLU A N 1
ATOM 1360 C CA . GLU A 1 170 ? 46.228 -14.966 -37.463 1.00 36.41 170 GLU A CA 1
ATOM 1361 C C . GLU A 1 170 ? 44.762 -15.267 -37.142 1.00 36.41 170 GLU A C 1
ATOM 1363 O O . GLU A 1 170 ? 43.948 -15.534 -38.027 1.00 36.41 170 GLU A O 1
ATOM 1368 N N . GLU A 1 171 ? 44.403 -15.231 -35.859 1.00 40.75 171 GLU A N 1
ATOM 1369 C CA . GLU A 1 171 ? 43.070 -14.768 -35.498 1.00 40.75 171 GLU A CA 1
ATOM 1370 C C . GLU A 1 171 ? 42.944 -13.377 -36.118 1.00 40.75 171 GLU A C 1
ATOM 1372 O O . GLU A 1 171 ? 43.500 -12.398 -35.616 1.00 40.75 171 GLU A O 1
ATOM 1377 N N . GLN A 1 172 ? 42.305 -13.321 -37.287 1.00 37.41 172 GLN A N 1
ATOM 13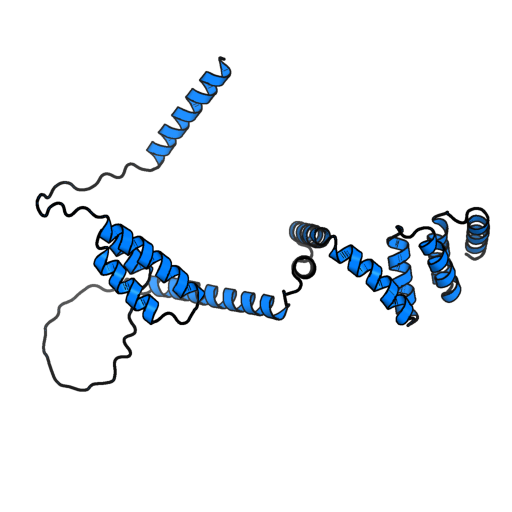78 C CA . GLN A 1 172 ? 41.963 -12.094 -37.983 1.00 37.41 172 GLN A CA 1
ATOM 1379 C C . GLN A 1 172 ? 41.040 -11.298 -37.062 1.00 37.41 172 GLN A C 1
ATOM 1381 O O . GLN A 1 172 ? 39.817 -11.393 -37.134 1.00 37.41 172 GLN A O 1
ATOM 1386 N N . PHE A 1 173 ? 41.629 -10.506 -36.166 1.00 38.84 173 PHE A N 1
ATOM 1387 C CA . PHE A 1 173 ? 40.958 -9.384 -35.534 1.00 38.84 173 PHE A CA 1
ATOM 1388 C C . PHE A 1 173 ? 40.673 -8.381 -36.644 1.00 38.84 173 PHE A C 1
ATOM 1390 O O . PHE A 1 173 ? 41.431 -7.445 -36.900 1.00 38.84 173 PHE A O 1
ATOM 1397 N N . SER A 1 174 ? 39.591 -8.648 -37.365 1.00 49.97 174 SER A N 1
ATOM 1398 C CA . SER A 1 174 ? 39.083 -7.787 -38.406 1.00 49.97 174 SER A CA 1
ATOM 1399 C C . SER A 1 174 ? 38.690 -6.467 -37.753 1.00 49.97 174 SER A C 1
ATOM 1401 O O . SER A 1 174 ? 37.670 -6.353 -37.081 1.00 49.97 174 SER A O 1
ATOM 1403 N N . LEU A 1 175 ? 39.530 -5.445 -37.924 1.00 55.00 175 LEU A N 1
ATOM 1404 C CA . LEU A 1 175 ? 39.306 -4.056 -37.491 1.00 55.00 175 LEU A CA 1
ATOM 1405 C C . LEU A 1 175 ? 38.146 -3.380 -38.253 1.00 55.00 175 LEU A C 1
ATOM 1407 O O . LEU A 1 175 ? 38.060 -2.151 -38.334 1.00 55.00 175 LEU A O 1
ATOM 1411 N N . ARG A 1 176 ? 37.260 -4.163 -38.869 1.00 66.31 176 ARG A N 1
ATOM 1412 C CA . ARG A 1 176 ? 36.131 -3.680 -39.646 1.00 66.31 176 ARG A CA 1
ATOM 1413 C C . ARG A 1 176 ? 35.011 -3.324 -38.681 1.00 66.31 176 ARG A C 1
ATOM 1415 O O . ARG A 1 176 ? 34.504 -4.159 -37.949 1.00 66.31 176 ARG A O 1
ATOM 1422 N N . THR A 1 177 ? 34.655 -2.047 -38.649 1.00 77.44 177 THR A N 1
ATOM 1423 C CA . THR A 1 177 ? 33.618 -1.510 -37.766 1.00 77.44 177 THR A CA 1
ATOM 1424 C C . THR A 1 177 ? 32.406 -1.089 -38.583 1.00 77.44 177 THR A C 1
ATOM 1426 O O . THR A 1 177 ? 32.531 -0.689 -39.740 1.00 77.44 177 THR A O 1
ATOM 1429 N N . ARG A 1 178 ? 31.220 -1.123 -37.968 1.00 83.19 178 ARG A N 1
ATOM 1430 C CA . ARG A 1 178 ? 29.962 -0.677 -38.590 1.00 83.19 178 ARG A CA 1
ATOM 1431 C C . ARG A 1 178 ? 30.062 0.736 -39.184 1.00 83.19 178 ARG A C 1
ATOM 1433 O O . ARG A 1 178 ? 29.591 0.959 -40.289 1.00 83.19 178 ARG A O 1
ATOM 1440 N N . SER A 1 179 ? 30.756 1.644 -38.492 1.00 80.00 179 SER A N 1
ATOM 1441 C CA . SER A 1 179 ? 31.000 3.020 -38.953 1.00 80.00 179 SER A CA 1
ATOM 1442 C C . SER A 1 179 ? 31.772 3.072 -40.277 1.00 80.00 179 SER A C 1
ATOM 1444 O O . SER A 1 179 ? 31.429 3.848 -41.162 1.00 80.00 179 SER A O 1
ATOM 1446 N N . MET A 1 180 ? 32.768 2.196 -40.462 1.00 80.94 180 MET A N 1
ATOM 1447 C CA . MET A 1 180 ? 33.504 2.097 -41.728 1.00 80.94 180 MET A CA 1
ATOM 1448 C C . MET A 1 180 ? 32.584 1.670 -42.882 1.00 80.94 180 MET A C 1
ATOM 1450 O O . MET A 1 180 ? 32.666 2.228 -43.972 1.00 80.94 180 MET A O 1
ATOM 1454 N N . ALA A 1 181 ? 31.689 0.707 -42.643 1.00 86.06 181 ALA A N 1
ATOM 1455 C CA . ALA A 1 181 ? 30.735 0.247 -43.652 1.00 86.06 181 ALA A CA 1
ATOM 1456 C C . ALA A 1 181 ? 29.700 1.325 -44.015 1.00 86.06 181 ALA A C 1
ATOM 1458 O O . ALA A 1 181 ? 29.362 1.480 -45.187 1.00 86.06 181 ALA A O 1
ATOM 1459 N N . ASP A 1 182 ? 29.238 2.103 -43.032 1.00 83.50 182 ASP A N 1
ATOM 1460 C CA . ASP A 1 182 ? 28.318 3.219 -43.271 1.00 83.50 182 ASP A CA 1
ATOM 1461 C C . ASP A 1 182 ? 28.975 4.326 -44.116 1.00 83.50 182 ASP A C 1
ATOM 1463 O O . ASP A 1 182 ? 28.363 4.801 -45.071 1.00 83.50 182 ASP A O 1
ATOM 1467 N N . VAL A 1 183 ? 30.243 4.667 -43.853 1.00 84.88 183 VAL A N 1
ATOM 1468 C CA . VAL A 1 183 ? 30.987 5.654 -44.659 1.00 84.88 183 VAL A CA 1
ATOM 1469 C C . VAL A 1 183 ? 31.159 5.189 -46.110 1.00 84.88 183 VAL A C 1
ATOM 1471 O O . VAL A 1 183 ? 30.990 5.992 -47.025 1.00 84.88 183 VAL A O 1
ATOM 1474 N N . LEU A 1 184 ? 31.447 3.903 -46.346 1.00 84.88 184 LEU A N 1
ATOM 1475 C CA . LEU A 1 184 ? 31.546 3.356 -47.708 1.00 84.88 184 LEU A CA 1
ATOM 1476 C C . LEU A 1 184 ? 30.201 3.402 -48.445 1.00 84.88 184 LEU A C 1
ATOM 1478 O O . LEU A 1 184 ? 30.148 3.812 -49.605 1.00 84.88 184 LEU A O 1
ATOM 1482 N N . ALA A 1 185 ? 29.105 3.065 -47.758 1.00 85.25 185 ALA A N 1
ATOM 1483 C CA . ALA A 1 185 ? 27.764 3.145 -48.330 1.00 85.25 185 ALA A CA 1
ATOM 1484 C C . ALA A 1 185 ? 27.381 4.591 -48.697 1.00 85.25 185 ALA A C 1
ATOM 1486 O O . ALA A 1 185 ? 26.791 4.819 -49.753 1.00 85.25 185 ALA A O 1
ATOM 1487 N N . GLU A 1 186 ? 27.744 5.571 -47.863 1.00 82.38 186 GLU A N 1
ATOM 1488 C CA . GLU A 1 186 ? 27.524 7.001 -48.133 1.00 82.38 186 GLU A CA 1
ATOM 1489 C C . GLU A 1 186 ? 28.378 7.530 -49.293 1.00 82.38 186 GLU A C 1
ATOM 1491 O O . GLU A 1 186 ? 27.933 8.398 -50.043 1.00 82.38 186 GLU A O 1
ATOM 1496 N N . GLN A 1 187 ? 29.582 6.984 -49.478 1.00 82.19 187 GLN A N 1
ATOM 1497 C CA . GLN A 1 187 ? 30.469 7.301 -50.603 1.00 82.19 187 GLN A CA 1
ATOM 1498 C C . GLN A 1 187 ? 30.042 6.630 -51.920 1.00 82.19 187 GLN A C 1
ATOM 1500 O O . GLN A 1 187 ? 30.651 6.881 -52.959 1.00 82.19 187 GLN A O 1
ATOM 1505 N N . GLY A 1 188 ? 28.991 5.804 -51.893 1.00 79.31 188 GLY A N 1
ATOM 1506 C CA . GLY A 1 188 ? 28.469 5.091 -53.058 1.00 79.31 188 GLY A CA 1
ATOM 1507 C C . GLY A 1 188 ? 29.147 3.746 -53.330 1.00 79.31 188 GLY A C 1
ATOM 1508 O O . GLY A 1 188 ? 28.721 3.036 -54.241 1.00 79.31 188 GLY A O 1
ATOM 1509 N N . ASP A 1 189 ? 30.135 3.346 -52.525 1.00 87.06 189 ASP A N 1
ATOM 1510 C CA . ASP A 1 189 ? 30.710 1.997 -52.556 1.00 87.06 189 ASP A CA 1
ATOM 1511 C C . ASP A 1 189 ? 29.832 1.029 -51.748 1.00 87.06 189 ASP A C 1
ATOM 1513 O O . ASP A 1 189 ? 30.164 0.554 -50.657 1.00 87.06 189 ASP A O 1
ATOM 1517 N N . ILE A 1 190 ? 28.641 0.766 -52.291 1.00 89.12 190 ILE A N 1
ATOM 1518 C CA . ILE A 1 190 ? 27.635 -0.098 -51.662 1.00 89.12 190 ILE A CA 1
ATOM 1519 C C . ILE A 1 190 ? 28.143 -1.544 -51.567 1.00 89.12 190 ILE A C 1
ATOM 1521 O O . ILE A 1 190 ? 27.802 -2.260 -50.625 1.00 89.12 190 ILE A O 1
ATOM 1525 N N . GLN A 1 191 ? 28.974 -1.978 -52.516 1.00 85.81 191 GLN A N 1
ATOM 1526 C CA . GLN A 1 191 ? 29.492 -3.341 -52.551 1.00 85.81 191 GLN A CA 1
ATOM 1527 C C . GLN A 1 191 ? 30.554 -3.563 -51.466 1.00 85.81 191 GLN A C 1
ATOM 1529 O O . GLN A 1 191 ? 30.420 -4.507 -50.688 1.00 85.81 191 GLN A O 1
ATOM 1534 N N . GLY A 1 192 ? 31.512 -2.640 -51.312 1.00 84.88 192 GLY A N 1
ATOM 1535 C CA . GLY A 1 192 ? 32.479 -2.686 -50.212 1.00 84.88 192 GLY A CA 1
ATOM 1536 C C . GLY A 1 192 ? 31.827 -2.567 -48.829 1.00 84.88 192 GLY A C 1
ATOM 1537 O O . GLY A 1 192 ? 32.254 -3.227 -47.879 1.00 84.88 192 GLY A O 1
ATOM 1538 N N . ALA A 1 193 ? 30.746 -1.787 -48.707 1.00 89.50 193 ALA A N 1
ATOM 1539 C CA . ALA A 1 193 ? 29.960 -1.721 -47.475 1.00 89.50 193 ALA A CA 1
ATOM 1540 C C . ALA A 1 193 ? 29.286 -3.063 -47.138 1.00 89.50 193 ALA A C 1
ATOM 1542 O O . ALA A 1 193 ? 29.331 -3.509 -45.989 1.00 89.50 193 ALA A O 1
ATOM 1543 N N . LEU A 1 194 ? 28.675 -3.722 -48.130 1.00 89.56 194 LEU A N 1
ATOM 1544 C CA . LEU A 1 194 ? 28.021 -5.020 -47.950 1.00 89.56 194 LEU A CA 1
ATOM 1545 C C . LEU A 1 194 ? 29.004 -6.109 -47.522 1.00 89.56 194 LEU A C 1
ATOM 1547 O O . LEU A 1 194 ? 28.654 -6.903 -46.650 1.00 89.56 194 LEU A O 1
ATOM 1551 N N . ASP A 1 195 ? 30.212 -6.140 -48.080 1.00 88.50 195 ASP A N 1
ATOM 1552 C CA . ASP A 1 195 ? 31.232 -7.127 -47.705 1.00 88.50 195 ASP A CA 1
ATOM 1553 C C . ASP A 1 195 ? 31.586 -7.018 -46.214 1.00 88.50 195 ASP A C 1
ATOM 1555 O O . ASP A 1 195 ? 31.581 -8.018 -45.493 1.00 88.50 195 ASP A O 1
ATOM 1559 N N . ILE A 1 196 ? 31.762 -5.788 -45.716 1.00 88.31 196 ILE A N 1
ATOM 1560 C CA . ILE A 1 196 ? 32.013 -5.539 -44.291 1.00 88.31 196 ILE A CA 1
ATOM 1561 C C . ILE A 1 196 ? 30.811 -5.950 -43.431 1.00 88.31 196 ILE A C 1
ATOM 1563 O O . ILE A 1 196 ? 30.990 -6.529 -42.360 1.00 88.31 196 ILE A O 1
ATOM 1567 N N . TYR A 1 197 ? 29.578 -5.676 -43.866 1.00 89.50 197 TYR A N 1
ATOM 1568 C CA . TYR A 1 197 ? 28.395 -6.072 -43.098 1.00 89.50 197 TYR A CA 1
ATOM 1569 C C . TYR A 1 197 ? 28.209 -7.590 -43.015 1.00 89.50 197 TYR A C 1
ATOM 1571 O O . TYR A 1 197 ? 27.792 -8.078 -41.965 1.00 89.50 197 TYR A O 1
ATOM 1579 N N . HIS A 1 198 ? 28.523 -8.343 -44.073 1.00 89.00 198 HIS A N 1
ATOM 1580 C CA . HIS A 1 198 ? 28.478 -9.808 -44.030 1.00 89.00 198 HIS A CA 1
ATOM 1581 C C . HIS A 1 198 ? 29.553 -10.381 -43.103 1.00 89.00 198 HIS A C 1
ATOM 1583 O O . HIS A 1 198 ? 29.278 -11.322 -42.360 1.00 89.00 198 HIS A O 1
ATOM 1589 N N . GLU A 1 199 ? 30.747 -9.791 -43.102 1.00 86.00 199 GLU A N 1
ATOM 1590 C CA . GLU A 1 199 ? 31.828 -10.173 -42.193 1.00 86.00 199 GLU A CA 1
ATOM 1591 C C . GLU A 1 199 ? 31.457 -9.886 -40.726 1.00 86.00 199 GLU A C 1
ATOM 1593 O O . GLU A 1 199 ? 31.592 -10.756 -39.864 1.00 86.00 199 GLU A O 1
ATOM 1598 N N . LEU A 1 200 ? 30.874 -8.712 -40.454 1.00 86.56 200 LEU A N 1
ATOM 1599 C CA . LEU A 1 200 ? 30.337 -8.354 -39.136 1.00 86.56 200 LEU A CA 1
ATOM 1600 C C . LEU A 1 200 ? 29.203 -9.285 -38.694 1.00 86.56 200 LEU A C 1
ATOM 1602 O O . LEU A 1 200 ? 29.130 -9.649 -37.522 1.00 86.56 200 LEU A O 1
ATOM 1606 N N . LEU A 1 201 ? 28.330 -9.689 -39.620 1.00 85.88 201 LEU A N 1
ATOM 1607 C CA . LEU A 1 201 ? 27.250 -10.629 -39.335 1.00 85.88 201 LEU A CA 1
ATOM 1608 C C . LEU A 1 201 ? 27.789 -12.026 -38.997 1.00 85.88 201 LEU A C 1
ATOM 1610 O O . LEU A 1 201 ? 27.271 -12.671 -38.089 1.00 85.88 201 LEU A O 1
ATOM 1614 N N . ALA A 1 202 ? 28.830 -12.484 -39.697 1.00 82.94 202 ALA A N 1
ATOM 1615 C CA . ALA A 1 202 ? 29.461 -13.779 -39.447 1.00 82.94 202 ALA A CA 1
ATOM 1616 C C . ALA A 1 202 ? 30.152 -13.846 -38.071 1.00 82.94 202 ALA A C 1
ATOM 1618 O O . ALA A 1 202 ? 30.209 -14.919 -37.472 1.00 82.94 202 ALA A O 1
ATOM 1619 N N . GLY A 1 203 ? 30.638 -12.708 -37.561 1.00 80.44 203 GLY A N 1
ATOM 1620 C CA . GLY A 1 203 ? 31.222 -12.581 -36.221 1.00 80.44 203 GLY A CA 1
ATOM 1621 C C . GLY A 1 203 ? 30.229 -12.232 -35.101 1.00 80.44 203 GLY A C 1
ATOM 1622 O O . GLY A 1 203 ? 30.619 -12.198 -33.931 1.00 80.44 203 GLY A O 1
ATOM 1623 N N . ALA A 1 204 ? 28.957 -11.962 -35.416 1.00 78.69 204 ALA A N 1
ATOM 1624 C CA . ALA A 1 204 ? 27.977 -11.498 -34.436 1.00 78.69 204 ALA A CA 1
ATOM 1625 C C . ALA A 1 204 ? 27.574 -12.618 -33.458 1.00 78.69 204 ALA A C 1
ATOM 1627 O O . ALA A 1 204 ? 26.957 -13.612 -33.834 1.00 78.69 204 ALA A O 1
ATOM 1628 N N . SER A 1 205 ? 27.887 -12.430 -32.172 1.00 71.56 205 SER A N 1
ATOM 1629 C CA . SER A 1 205 ? 27.535 -13.374 -31.094 1.00 71.56 205 SER A CA 1
ATOM 1630 C C . SER A 1 205 ? 26.191 -13.051 -30.418 1.00 71.56 205 SER A C 1
ATOM 1632 O O . SER A 1 205 ? 25.674 -13.859 -29.647 1.00 71.56 205 SER A O 1
ATOM 1634 N N . ASN A 1 206 ? 25.619 -11.873 -30.696 1.00 75.62 206 ASN A N 1
ATOM 1635 C CA . ASN A 1 206 ? 24.405 -11.353 -30.069 1.00 75.62 206 ASN A CA 1
ATOM 1636 C C . ASN A 1 206 ? 23.224 -11.338 -31.060 1.00 75.62 206 ASN A C 1
ATOM 1638 O O . ASN A 1 206 ? 23.352 -10.861 -32.188 1.00 75.62 206 ASN A O 1
ATOM 1642 N N . PHE A 1 207 ? 22.058 -11.834 -30.630 1.00 71.50 207 PHE A N 1
ATOM 1643 C CA . PHE A 1 207 ? 20.875 -11.984 -31.490 1.00 71.50 207 PHE A CA 1
ATOM 1644 C C . PHE A 1 207 ? 20.337 -10.633 -31.995 1.00 71.50 207 PHE A C 1
ATOM 1646 O O . PHE A 1 207 ? 20.022 -10.508 -33.174 1.00 71.50 207 PHE A O 1
ATOM 1653 N N . GLY A 1 208 ? 20.305 -9.604 -31.139 1.00 75.62 208 GLY A N 1
ATOM 1654 C CA . GLY A 1 208 ? 19.811 -8.274 -31.527 1.00 75.62 208 GLY A CA 1
ATOM 1655 C C . GLY A 1 208 ? 20.714 -7.553 -32.536 1.00 75.62 208 GLY A C 1
ATOM 1656 O O . GLY A 1 208 ? 20.230 -6.948 -33.484 1.00 75.62 208 GLY A O 1
ATOM 1657 N N . GLU A 1 209 ? 22.035 -7.674 -32.385 1.00 77.62 209 GLU A N 1
ATOM 1658 C CA . GLU A 1 209 ? 22.999 -7.103 -33.338 1.00 77.62 209 GLU A CA 1
ATOM 1659 C C . GLU A 1 209 ? 22.936 -7.808 -34.698 1.00 77.62 209 GLU A C 1
ATOM 1661 O O . GLU A 1 209 ? 23.079 -7.163 -35.736 1.00 77.62 209 GLU A O 1
ATOM 1666 N N . SER A 1 210 ? 22.675 -9.120 -34.704 1.00 80.94 210 SER A N 1
ATOM 1667 C CA . SER A 1 210 ? 22.495 -9.894 -35.934 1.00 80.94 210 SER A CA 1
ATOM 1668 C C . SER A 1 210 ? 21.273 -9.427 -36.734 1.00 80.94 210 SER A C 1
ATOM 1670 O O . SER A 1 210 ? 21.379 -9.248 -37.948 1.00 80.94 210 SER A O 1
ATOM 1672 N N . GLU A 1 211 ? 20.138 -9.159 -36.076 1.00 85.75 211 GLU A N 1
ATOM 1673 C CA . GLU A 1 211 ? 18.929 -8.641 -36.740 1.00 85.75 211 GLU A CA 1
ATOM 1674 C C . GLU A 1 211 ? 19.147 -7.240 -37.336 1.00 85.75 211 GLU A C 1
ATOM 1676 O O . GLU A 1 211 ? 18.780 -6.990 -38.489 1.00 85.75 211 GLU A O 1
ATOM 1681 N N . ASP A 1 212 ? 19.812 -6.344 -36.603 1.00 83.81 212 ASP A N 1
ATOM 1682 C CA . ASP A 1 212 ? 20.139 -4.997 -37.087 1.00 83.81 212 ASP A CA 1
ATOM 1683 C C . ASP A 1 212 ? 21.057 -5.030 -38.320 1.00 83.81 212 ASP A C 1
ATOM 1685 O O . ASP A 1 212 ? 20.841 -4.301 -39.299 1.00 83.81 212 ASP A O 1
ATOM 1689 N N . LEU A 1 213 ? 22.083 -5.887 -38.288 1.00 86.00 213 LEU A N 1
ATOM 1690 C CA . LEU A 1 213 ? 23.006 -6.084 -39.406 1.00 86.00 213 LEU A CA 1
ATOM 1691 C C . LEU A 1 213 ? 22.277 -6.684 -40.617 1.00 86.00 213 LEU A C 1
ATOM 1693 O O . LEU A 1 213 ? 22.441 -6.187 -41.732 1.00 86.00 213 LEU A O 1
ATOM 1697 N N . GLN A 1 214 ? 21.404 -7.674 -40.412 1.00 89.25 214 GLN A N 1
ATOM 1698 C CA . GLN A 1 214 ? 20.580 -8.261 -41.478 1.00 89.25 214 GLN A CA 1
ATOM 1699 C C . GLN A 1 214 ? 19.638 -7.237 -42.119 1.00 89.25 214 GLN A C 1
ATOM 1701 O O . GLN A 1 214 ? 19.512 -7.191 -43.349 1.00 89.25 214 GLN A O 1
ATOM 1706 N N . HIS A 1 215 ? 19.005 -6.377 -41.319 1.00 88.88 215 HIS A N 1
ATOM 1707 C CA . HIS A 1 215 ? 18.146 -5.314 -41.836 1.00 88.88 215 HIS A CA 1
ATOM 1708 C C . HIS A 1 215 ? 18.945 -4.319 -42.698 1.00 88.88 215 HIS A C 1
ATOM 1710 O O . HIS A 1 215 ? 18.498 -3.913 -43.780 1.00 88.88 215 HIS A O 1
ATOM 1716 N N . ARG A 1 216 ? 20.163 -3.959 -42.270 1.00 88.88 216 ARG A N 1
ATOM 1717 C CA . ARG A 1 216 ? 21.040 -3.050 -43.024 1.00 88.88 216 ARG A CA 1
ATOM 1718 C C . ARG A 1 216 ? 21.542 -3.673 -44.329 1.00 88.88 216 ARG A C 1
ATOM 1720 O O . ARG A 1 216 ? 21.476 -3.005 -45.362 1.00 88.88 216 ARG A O 1
ATOM 1727 N N . ILE A 1 217 ? 21.931 -4.949 -44.309 1.00 91.00 217 ILE A N 1
ATOM 1728 C CA . ILE A 1 217 ? 22.297 -5.729 -45.506 1.00 91.00 217 ILE A CA 1
ATOM 1729 C C . ILE A 1 217 ? 21.128 -5.780 -46.495 1.00 91.00 217 ILE A C 1
ATOM 1731 O O . ILE A 1 217 ? 21.304 -5.527 -47.687 1.00 91.00 217 ILE A O 1
ATOM 1735 N N . THR A 1 218 ? 19.914 -6.044 -46.010 1.00 92.31 218 THR A N 1
ATOM 1736 C CA . THR A 1 218 ? 18.705 -6.079 -46.850 1.00 92.31 218 THR A CA 1
ATOM 1737 C C . THR A 1 218 ? 18.437 -4.716 -47.490 1.00 92.31 218 THR A C 1
ATOM 1739 O O . THR A 1 218 ? 18.160 -4.620 -48.681 1.00 92.31 218 THR A O 1
ATOM 1742 N N . THR A 1 219 ? 18.591 -3.633 -46.729 1.00 89.62 219 THR A N 1
ATOM 1743 C CA . THR A 1 219 ? 18.390 -2.271 -47.246 1.00 89.62 219 THR A CA 1
ATOM 1744 C C . THR A 1 219 ? 19.411 -1.919 -48.333 1.00 89.62 219 THR A C 1
ATOM 1746 O O . THR A 1 219 ? 19.044 -1.402 -49.388 1.00 89.62 219 THR A O 1
ATOM 1749 N N . LEU A 1 220 ? 20.693 -2.211 -48.098 1.00 85.81 220 LEU A N 1
ATOM 1750 C CA . LEU A 1 220 ? 21.775 -1.881 -49.030 1.00 85.81 220 LEU A CA 1
ATOM 1751 C C . LEU A 1 220 ? 21.774 -2.771 -50.278 1.00 85.81 220 LEU A C 1
ATOM 1753 O O . LEU A 1 220 ? 22.031 -2.280 -51.372 1.00 85.81 220 LEU A O 1
ATOM 1757 N N . SER A 1 221 ? 21.415 -4.048 -50.150 1.00 87.12 221 SER A N 1
ATOM 1758 C CA . SER A 1 221 ? 21.254 -4.945 -51.303 1.00 87.12 221 SER A CA 1
ATOM 1759 C C . SER A 1 221 ? 20.095 -4.523 -52.211 1.00 87.12 221 SER A C 1
ATOM 1761 O O . SER A 1 221 ? 20.227 -4.591 -53.431 1.00 87.12 221 SER A O 1
ATOM 1763 N N . VAL A 1 222 ? 18.997 -4.004 -51.649 1.00 87.25 222 VAL A N 1
ATOM 1764 C CA . VAL A 1 222 ? 17.903 -3.407 -52.434 1.00 87.25 222 VAL A CA 1
ATOM 1765 C C . VAL A 1 222 ? 18.351 -2.119 -53.130 1.00 87.25 222 VAL A C 1
ATOM 1767 O O . VAL A 1 222 ? 17.991 -1.901 -54.285 1.00 87.25 222 VAL A O 1
ATOM 1770 N N . LEU A 1 223 ? 19.154 -1.277 -52.472 1.00 82.44 223 LEU A N 1
ATOM 1771 C CA . LEU A 1 223 ? 19.720 -0.074 -53.096 1.00 82.44 223 LEU A CA 1
ATOM 1772 C C . LEU A 1 223 ? 20.682 -0.416 -54.241 1.00 82.44 223 LEU A C 1
ATOM 1774 O O . LEU A 1 223 ? 20.609 0.219 -55.288 1.00 82.44 223 LEU A O 1
ATOM 1778 N N . LEU A 1 224 ? 21.513 -1.450 -54.077 1.00 81.19 224 LEU A N 1
ATOM 1779 C CA . LEU A 1 224 ? 22.388 -1.959 -55.134 1.00 81.19 224 LEU A CA 1
ATOM 1780 C C . LEU A 1 224 ? 21.582 -2.531 -56.310 1.00 81.19 224 LEU A C 1
ATOM 1782 O O . LEU A 1 224 ? 21.904 -2.271 -57.464 1.00 81.19 224 LEU A O 1
ATOM 1786 N N . ALA A 1 225 ? 20.509 -3.276 -56.027 1.00 76.12 225 ALA A N 1
ATOM 1787 C CA . ALA A 1 225 ? 19.640 -3.858 -57.051 1.00 76.12 225 ALA A CA 1
ATOM 1788 C C . ALA A 1 225 ? 18.809 -2.808 -57.812 1.00 76.12 225 ALA A C 1
ATOM 1790 O O . ALA A 1 225 ? 18.468 -3.021 -58.975 1.00 76.12 225 ALA A O 1
ATOM 1791 N N . ASN A 1 226 ? 18.491 -1.681 -57.169 1.00 70.31 226 ASN A N 1
ATOM 1792 C CA . ASN A 1 226 ? 17.731 -0.576 -57.757 1.00 70.31 226 ASN A CA 1
ATOM 1793 C C . ASN A 1 226 ? 18.617 0.527 -58.362 1.00 70.31 226 ASN A C 1
ATOM 1795 O O . ASN A 1 226 ? 18.079 1.500 -58.897 1.00 70.31 226 ASN A O 1
ATOM 1799 N N . ALA A 1 227 ? 19.947 0.407 -58.291 1.00 60.53 227 ALA A N 1
ATOM 1800 C CA . ALA A 1 227 ? 20.859 1.356 -58.914 1.00 60.53 227 ALA A CA 1
ATOM 1801 C C . ALA A 1 227 ? 20.838 1.169 -60.445 1.00 60.53 227 ALA A C 1
ATOM 1803 O O . ALA A 1 227 ? 21.159 0.081 -60.935 1.00 60.53 227 ALA A O 1
ATOM 1804 N N . PRO A 1 228 ? 20.454 2.189 -61.236 1.00 46.62 228 PRO A N 1
ATOM 1805 C CA . PRO A 1 228 ? 20.540 2.094 -62.683 1.00 46.62 228 PRO A CA 1
ATOM 1806 C C . PRO A 1 228 ? 22.015 2.023 -63.084 1.00 46.62 228 PRO A C 1
ATOM 1808 O O . PRO A 1 228 ? 22.819 2.865 -62.690 1.00 46.62 228 PRO A O 1
ATOM 1811 N N . ALA A 1 229 ? 22.361 1.020 -63.888 1.00 45.12 229 ALA A N 1
ATOM 1812 C CA . ALA A 1 229 ? 23.625 0.976 -64.605 1.00 45.12 229 ALA A CA 1
ATOM 1813 C C . ALA A 1 229 ? 23.693 2.190 -65.547 1.00 45.12 229 ALA A C 1
ATOM 1815 O O . ALA A 1 229 ? 23.134 2.160 -66.642 1.00 45.12 229 ALA A O 1
ATOM 1816 N N . ALA A 1 230 ? 24.323 3.271 -65.094 1.00 36.06 230 ALA A N 1
ATOM 1817 C CA . ALA A 1 230 ? 24.576 4.459 -65.891 1.00 36.06 230 ALA A CA 1
ATOM 1818 C C . ALA A 1 230 ? 25.949 5.046 -65.529 1.00 36.06 230 ALA A C 1
ATOM 1820 O O . ALA A 1 230 ? 26.130 5.676 -64.492 1.00 36.06 230 ALA A O 1
ATOM 1821 N N . ASP A 1 231 ? 26.876 4.778 -66.445 1.00 34.28 231 ASP A N 1
ATOM 1822 C CA . ASP A 1 231 ? 27.996 5.607 -66.880 1.00 34.28 231 ASP A CA 1
ATOM 1823 C C . ASP A 1 231 ? 29.162 5.916 -65.928 1.00 34.28 231 ASP A C 1
ATOM 1825 O O . ASP A 1 231 ? 29.226 6.897 -65.193 1.00 34.28 231 ASP A O 1
ATOM 1829 N N . LEU A 1 232 ? 30.206 5.106 -66.138 1.00 42.00 232 LEU A N 1
ATOM 1830 C CA . LEU A 1 232 ? 31.565 5.595 -66.357 1.00 42.00 232 LEU A CA 1
ATOM 1831 C C . LEU A 1 232 ? 31.563 6.817 -67.298 1.00 42.00 232 LEU A C 1
ATOM 1833 O O . LEU A 1 232 ? 31.050 6.706 -68.411 1.00 42.00 232 LEU A O 1
ATOM 1837 N N . SER A 1 233 ? 32.271 7.880 -66.894 1.00 38.22 233 SER A N 1
ATOM 1838 C CA . SER A 1 233 ? 32.927 8.949 -67.689 1.00 38.22 233 SER A CA 1
ATOM 1839 C C . SER A 1 233 ? 32.489 10.367 -67.306 1.00 38.22 233 SER A C 1
ATOM 1841 O O . SER A 1 233 ? 31.309 10.676 -67.300 1.00 38.22 233 SER A O 1
ATOM 1843 N N . GLU A 1 234 ? 33.496 11.231 -67.133 1.00 33.31 234 GLU A N 1
ATOM 1844 C CA . GLU A 1 234 ? 33.442 12.696 -66.981 1.00 33.31 234 GLU A CA 1
ATOM 1845 C C . GLU A 1 234 ? 32.992 13.234 -65.614 1.00 33.31 234 GLU A C 1
ATOM 1847 O O . GLU A 1 234 ? 31.993 12.834 -65.049 1.00 33.31 234 GLU A O 1
ATOM 1852 N N . SER A 1 235 ? 33.635 14.219 -65.003 1.00 30.34 235 SER A N 1
ATOM 1853 C CA . SER A 1 235 ? 34.899 14.904 -65.237 1.00 30.34 235 SER A CA 1
ATOM 1854 C C . SER A 1 235 ? 35.132 15.755 -63.991 1.00 30.34 235 SER A C 1
ATOM 1856 O O . SER A 1 235 ? 34.208 16.341 -63.433 1.00 30.34 235 SER A O 1
ATOM 1858 N N . LEU A 1 236 ? 36.394 15.831 -63.588 1.00 39.50 236 LEU A N 1
ATOM 1859 C CA . LEU A 1 236 ? 36.987 16.882 -62.766 1.00 39.50 236 LEU A CA 1
ATOM 1860 C C . LEU A 1 236 ? 36.283 18.243 -62.925 1.00 39.50 236 LEU A C 1
ATOM 1862 O O . LEU A 1 236 ? 36.265 18.771 -64.031 1.00 39.50 236 LEU A O 1
ATOM 1866 N N . THR A 1 237 ? 35.798 18.854 -61.839 1.00 33.44 237 THR A N 1
ATOM 1867 C CA . THR A 1 237 ? 36.069 20.268 -61.498 1.00 33.44 237 THR A CA 1
ATOM 1868 C C . THR A 1 237 ? 35.397 20.711 -60.190 1.00 33.44 237 THR A C 1
ATOM 1870 O O . THR A 1 237 ? 34.256 20.378 -59.907 1.00 33.44 237 THR A O 1
ATOM 1873 N N . ALA A 1 238 ? 36.137 21.567 -59.478 1.00 30.30 238 ALA A N 1
ATOM 1874 C CA . ALA A 1 238 ? 35.717 22.544 -58.471 1.00 30.30 238 ALA A CA 1
ATOM 1875 C C . ALA A 1 238 ? 35.508 22.084 -57.010 1.00 30.30 238 ALA A C 1
ATOM 1877 O O . ALA A 1 238 ? 34.595 21.361 -56.635 1.00 30.30 238 ALA A O 1
ATOM 1878 N N . GLN A 1 239 ? 36.417 22.618 -56.196 1.00 32.06 239 GLN A N 1
ATOM 1879 C CA . GLN A 1 239 ? 36.489 22.690 -54.739 1.00 32.06 239 GLN A CA 1
ATOM 1880 C C . GLN A 1 239 ? 35.379 23.586 -54.108 1.00 32.06 239 GLN A C 1
ATOM 1882 O O . GLN A 1 239 ? 34.568 24.148 -54.842 1.00 32.06 239 GLN A O 1
ATOM 1887 N N . PRO A 1 240 ? 35.306 23.676 -52.758 1.00 46.59 240 PRO A N 1
ATOM 1888 C CA . PRO A 1 240 ? 34.078 23.726 -51.961 1.00 46.59 240 PRO A CA 1
ATOM 1889 C C . PRO A 1 240 ? 33.651 25.145 -51.563 1.00 46.59 240 PRO A C 1
ATOM 1891 O O . PRO A 1 240 ? 34.495 26.017 -51.417 1.00 46.59 240 PRO A O 1
ATOM 1894 N N . GLU A 1 241 ? 32.368 25.354 -51.254 1.00 33.12 241 GLU A N 1
ATOM 1895 C CA . GLU A 1 241 ? 31.933 26.532 -50.491 1.00 33.12 241 GLU A CA 1
ATOM 1896 C C . GLU A 1 241 ? 30.895 26.146 -49.430 1.00 33.12 241 GLU A C 1
ATOM 1898 O O . GLU A 1 241 ? 29.804 25.635 -49.696 1.00 33.12 241 GLU A O 1
ATOM 1903 N N . SER A 1 242 ? 31.293 26.383 -48.186 1.00 48.62 242 SER A N 1
ATOM 1904 C CA . SER A 1 242 ? 30.538 26.199 -46.959 1.00 48.62 242 SER A CA 1
ATOM 1905 C C . SER A 1 242 ? 29.539 27.342 -46.764 1.00 48.62 242 SER A C 1
ATOM 1907 O O . SER A 1 242 ? 29.898 28.397 -46.245 1.00 48.62 242 SER A O 1
ATOM 1909 N N . SER A 1 243 ? 28.261 27.139 -47.096 1.00 45.94 243 SER A N 1
ATOM 1910 C CA . SER A 1 243 ? 27.206 28.056 -46.642 1.00 45.94 243 SER A CA 1
ATOM 1911 C C . SER A 1 243 ? 26.904 27.772 -45.165 1.00 45.94 243 SER A C 1
ATOM 1913 O O . SER A 1 243 ? 26.186 26.820 -44.830 1.00 45.94 243 SER A O 1
ATOM 1915 N N . SER A 1 244 ? 27.523 28.565 -44.293 1.00 58.94 244 SER A N 1
ATOM 1916 C CA . SER A 1 244 ? 27.375 28.564 -42.837 1.00 58.94 244 SER A CA 1
ATOM 1917 C C . SER A 1 244 ? 25.907 28.440 -42.418 1.00 58.94 244 SER A C 1
ATOM 1919 O O . SER A 1 244 ? 25.050 29.187 -42.882 1.00 58.94 244 SER A O 1
ATOM 1921 N N . GLY A 1 245 ? 25.601 27.516 -41.500 1.00 56.31 245 GLY A N 1
ATOM 1922 C CA . GLY A 1 245 ? 24.237 27.257 -41.010 1.00 56.31 245 GLY A CA 1
ATOM 1923 C C . GLY A 1 245 ? 23.509 28.483 -40.438 1.00 56.31 245 GLY A C 1
ATOM 1924 O O . GLY A 1 245 ? 22.289 28.453 -40.288 1.00 56.31 245 GLY A O 1
ATOM 1925 N N . LYS A 1 246 ? 24.229 29.582 -40.178 1.00 62.25 246 LYS A N 1
ATOM 1926 C CA . LYS A 1 246 ? 23.649 30.879 -39.817 1.00 62.25 246 LYS A CA 1
ATOM 1927 C C . LYS A 1 246 ? 22.815 31.489 -40.943 1.00 62.25 246 LYS A C 1
ATOM 1929 O O . LYS A 1 246 ? 21.734 31.984 -40.652 1.00 62.25 246 LYS A O 1
ATOM 1934 N N . ASP A 1 247 ? 23.236 31.380 -42.200 1.00 67.94 247 ASP A N 1
ATOM 1935 C CA . ASP A 1 247 ? 22.507 31.995 -43.320 1.00 67.94 247 ASP A CA 1
ATOM 1936 C C . ASP A 1 247 ? 21.178 31.272 -43.577 1.00 67.94 247 ASP A C 1
ATOM 1938 O O . ASP A 1 247 ? 20.153 31.892 -43.857 1.00 67.94 247 ASP A O 1
ATOM 1942 N N . LYS A 1 248 ? 21.161 29.950 -43.356 1.00 71.25 248 LYS A N 1
ATOM 1943 C CA . LYS A 1 248 ? 19.935 29.140 -43.396 1.00 71.25 248 LYS A CA 1
ATOM 1944 C C . LYS A 1 248 ? 18.989 29.476 -42.240 1.00 71.25 248 LYS A C 1
ATOM 1946 O O . LYS A 1 248 ? 17.784 29.546 -42.451 1.00 71.25 248 LYS A O 1
ATOM 1951 N N . LEU A 1 249 ? 19.516 29.717 -41.036 1.00 68.06 249 LEU A N 1
ATOM 1952 C CA . LEU A 1 249 ? 18.711 30.124 -39.877 1.00 68.06 249 LEU A CA 1
ATOM 1953 C C . LEU A 1 249 ? 18.124 31.528 -40.041 1.00 68.06 249 LEU A C 1
ATOM 1955 O O . LEU A 1 249 ? 16.968 31.739 -39.686 1.00 68.06 249 LEU A O 1
ATOM 1959 N N . ILE A 1 250 ? 18.885 32.465 -40.608 1.00 76.25 250 ILE A N 1
ATOM 1960 C CA . ILE A 1 250 ? 18.411 33.828 -40.882 1.00 76.25 250 ILE A CA 1
ATOM 1961 C C . ILE A 1 250 ? 17.272 33.787 -41.907 1.00 76.25 250 ILE A C 1
ATOM 1963 O O . ILE A 1 250 ? 16.197 34.311 -41.627 1.00 76.25 250 ILE A O 1
ATOM 1967 N N . SER A 1 251 ? 17.446 33.054 -43.012 1.00 74.31 251 SER A N 1
ATOM 1968 C CA . SER A 1 251 ? 16.392 32.848 -44.017 1.00 74.31 251 SER A CA 1
ATOM 1969 C C . SER A 1 251 ? 15.125 32.211 -43.429 1.00 74.31 251 SER A C 1
ATOM 1971 O O . SER A 1 251 ? 14.009 32.593 -43.783 1.00 74.31 251 SER A O 1
ATOM 1973 N N . MET A 1 252 ? 15.276 31.259 -42.503 1.00 68.50 252 MET A N 1
ATOM 1974 C CA . MET A 1 252 ? 14.139 30.580 -41.880 1.00 68.50 252 MET A CA 1
ATOM 1975 C C . MET A 1 252 ? 13.401 31.477 -40.875 1.00 68.50 252 MET A C 1
ATOM 1977 O O . MET A 1 252 ? 12.179 31.385 -40.765 1.00 68.50 252 MET A O 1
ATOM 1981 N N . LEU A 1 253 ? 14.120 32.356 -40.166 1.00 77.62 253 LEU A N 1
ATOM 1982 C CA . LEU A 1 253 ? 13.536 33.328 -39.238 1.00 77.62 253 LEU A CA 1
ATOM 1983 C C . LEU A 1 253 ? 12.806 34.461 -39.970 1.00 77.62 253 LEU A C 1
ATOM 1985 O O . LEU A 1 253 ? 11.710 34.827 -39.548 1.00 77.62 253 LEU A O 1
ATOM 1989 N N . GLU A 1 254 ? 13.352 34.959 -41.082 1.00 81.56 254 GLU A N 1
ATOM 1990 C CA . GLU A 1 254 ? 12.674 35.941 -41.944 1.00 81.56 254 GLU A CA 1
ATOM 1991 C C . GLU A 1 254 ? 11.366 35.377 -42.515 1.00 81.56 254 GLU A C 1
ATOM 1993 O O . GLU A 1 254 ? 10.309 35.996 -42.381 1.00 81.56 254 GLU A O 1
ATOM 1998 N N . ALA A 1 255 ? 11.400 34.144 -43.032 1.00 77.44 255 ALA A N 1
ATOM 1999 C CA . ALA A 1 255 ? 10.208 33.475 -43.552 1.00 77.44 255 ALA A CA 1
ATOM 2000 C C . ALA A 1 255 ? 9.143 33.205 -42.467 1.00 77.44 255 ALA A C 1
ATOM 2002 O O . ALA A 1 255 ? 7.944 33.161 -42.758 1.00 77.44 255 ALA A O 1
ATOM 2003 N N . LEU A 1 256 ? 9.555 33.011 -41.207 1.00 70.06 256 LEU A N 1
ATOM 2004 C CA . LEU A 1 256 ? 8.624 32.833 -40.091 1.00 70.06 256 LEU A CA 1
ATOM 2005 C C . LEU A 1 256 ? 7.985 34.165 -39.668 1.00 70.06 256 LEU A C 1
ATOM 2007 O O . LEU A 1 256 ? 6.796 34.188 -39.347 1.00 70.06 256 LEU A O 1
ATOM 2011 N N . ALA A 1 257 ? 8.754 35.257 -39.690 1.00 78.56 257 ALA A N 1
ATOM 2012 C CA . ALA A 1 257 ? 8.288 36.594 -39.330 1.00 78.56 257 ALA A CA 1
ATOM 2013 C C . ALA A 1 257 ? 7.231 37.117 -40.317 1.00 78.56 257 ALA A C 1
ATOM 2015 O O . ALA A 1 257 ? 6.142 37.504 -39.884 1.00 78.56 257 ALA A O 1
ATOM 2016 N N . GLU A 1 258 ? 7.475 37.010 -41.629 1.00 77.12 258 GLU A N 1
ATOM 2017 C CA . GLU A 1 258 ? 6.497 37.413 -42.657 1.00 77.12 258 GLU A CA 1
ATOM 2018 C C . GLU A 1 258 ? 5.175 36.645 -42.528 1.00 77.12 258 GLU A C 1
ATOM 2020 O O . GLU A 1 258 ? 4.082 37.193 -42.695 1.00 77.12 258 GLU A O 1
ATOM 2025 N N . ARG A 1 259 ? 5.250 35.359 -42.169 1.00 73.56 259 ARG A N 1
ATOM 2026 C CA . ARG A 1 259 ? 4.064 34.507 -42.031 1.00 73.56 259 ARG A CA 1
ATOM 2027 C C . ARG A 1 259 ? 3.233 34.834 -40.787 1.00 73.56 259 ARG A C 1
ATOM 2029 O O . ARG A 1 259 ? 2.024 34.590 -40.788 1.00 73.56 259 ARG A O 1
ATOM 2036 N N . VAL A 1 260 ? 3.852 35.370 -39.735 1.00 75.50 260 VAL A N 1
ATOM 2037 C CA . VAL A 1 260 ? 3.149 35.840 -38.530 1.00 75.50 260 VAL A CA 1
ATOM 2038 C C . VAL A 1 260 ? 2.476 37.187 -38.790 1.00 75.50 260 VAL A C 1
ATOM 2040 O O . VAL A 1 260 ? 1.315 37.356 -38.418 1.00 75.50 260 VAL A O 1
ATOM 2043 N N . GLU A 1 261 ? 3.139 38.109 -39.488 1.00 76.31 261 GLU A N 1
ATOM 2044 C CA . GLU A 1 261 ? 2.550 39.408 -39.840 1.00 76.31 261 GLU A CA 1
ATOM 2045 C C . GLU A 1 261 ? 1.367 39.268 -40.808 1.00 76.31 261 GLU A C 1
ATOM 2047 O O . GLU A 1 261 ? 0.318 39.877 -40.585 1.00 76.31 261 GLU A O 1
ATOM 2052 N N . ALA A 1 262 ? 1.463 38.374 -41.800 1.00 70.62 262 ALA A N 1
ATOM 2053 C CA . ALA A 1 262 ? 0.350 38.062 -42.702 1.00 70.62 262 ALA A CA 1
ATOM 2054 C C . ALA A 1 262 ? -0.874 37.473 -41.972 1.00 70.62 262 ALA A C 1
ATOM 2056 O O . ALA A 1 262 ? -2.007 37.634 -42.421 1.00 70.62 262 ALA A O 1
ATOM 2057 N N . ARG A 1 263 ? -0.665 36.805 -40.828 1.00 67.94 263 ARG A N 1
ATOM 2058 C CA . ARG A 1 263 ? -1.746 36.266 -39.987 1.00 67.94 263 ARG A CA 1
ATOM 2059 C C . ARG A 1 263 ? -2.345 37.314 -39.047 1.00 67.94 263 ARG A C 1
ATOM 2061 O O . ARG A 1 263 ? -3.488 37.154 -38.637 1.00 67.94 263 ARG A O 1
ATOM 2068 N N . ALA A 1 264 ? -1.594 38.356 -38.701 1.00 67.81 264 ALA A N 1
ATOM 2069 C CA . ALA A 1 264 ? -2.056 39.439 -37.834 1.00 67.81 264 ALA A CA 1
ATOM 2070 C C . ALA A 1 264 ? -2.864 40.518 -38.582 1.00 67.81 264 ALA A C 1
ATOM 2072 O O . ALA A 1 264 ? -3.578 41.288 -37.943 1.00 67.81 264 ALA A O 1
ATOM 2073 N N . GLN A 1 265 ? -2.757 40.580 -39.914 1.00 63.81 265 GLN A N 1
ATOM 2074 C CA . GLN A 1 265 ? -3.503 41.516 -40.770 1.00 63.81 265 GLN A CA 1
ATOM 2075 C C . GLN A 1 265 ? -4.769 40.906 -41.413 1.00 63.81 265 GLN A C 1
ATOM 2077 O O . GLN A 1 265 ? -5.456 41.603 -42.161 1.00 63.81 265 GLN A O 1
ATOM 2082 N N . SER A 1 266 ? -5.077 39.631 -41.129 1.00 50.53 266 SER A N 1
ATOM 2083 C CA . SER A 1 266 ? -6.289 38.919 -41.573 1.00 50.53 266 SER A CA 1
ATOM 2084 C C . SER A 1 266 ? -7.374 38.865 -40.503 1.00 50.53 266 SER A C 1
ATOM 2086 O O . SER A 1 266 ? -7.046 38.905 -39.299 1.00 50.53 266 SER A O 1
#

InterPro domains:
  IPR011990 Tetratricopeptide-like helical domain superfamily [G3DSA:1.25.40.10] (1-265)
  IPR011990 Tetratricopeptide-like helical domain superfamily [SSF48452] (5-202)
  IPR019734 Tetratricopeptide repeat [PS50005] (18-51)